Protein AF-A0A818HGU2-F1 (afdb_monomer_lite)

Sequence (338 aa):
MSSPFEYSHIVLRRAHWMLPRTFAGGLLPARYLLTRLTYAMYPPFPGAPHSKRFLYFHRRFSRLLKFINDKISADIIAINGPDLYDDKIFLPNNSFLNAENIYVIPEDFIRLKQQGRIIGKLDSIDEIIDSTTIRLKSGEHLQADMIICATGFINRFPFFSDTDAKIMGLPTMQTSTQSNIETDLYLYRRVIPVGVPNVAFVGYVSCATHWMVSEVASHWVSEYFLGRLKLPASETEMYKEIDETCTFIHKTFNRTGCYLFYYWLSPIEIYLNDMGLRLERTHNWISEYFGIYLPERLKGLHEERRVKAAGIKYHHWYFSFQHTFLVVLFLVLVILLL

pLDDT: mean 89.72, std 9.33, range [38.34, 98.19]

Secondary structure (DSSP, 8-state):
-PPS-S-EEEEESS--EEE-SEETTTTEEGGGGSBHHHHTTSPPPTT-TTHHHHHHHHHHTHHHHHHHHHHHHHHHHHHH-HHHHTTSSS--SS-GGG-S-EEEPPTTHHHHHHTTSEEEEES-EEEE-SSSEEEETTS-EEE-S------------TTS-HHHHHHTTPPPHHHHHHSSSPPP--EETTTEESS-TT-------EETTHHHHHHHHHHHHHHHHTT-S---SSHHHHHHHHHHHHHHHHHHHS--TTEEETTTHHHHHHHHHHTT--S--SSBHHHHHHSB--GGGGTTHHHHHHHHHTT-------B-HHHHHHHHHHHHHHHHH-

Structure (mmCIF, N/CA/C/O backbone):
data_AF-A0A818HGU2-F1
#
_entry.id   AF-A0A818HGU2-F1
#
loop_
_atom_site.group_PDB
_atom_site.id
_atom_site.type_symbol
_atom_site.label_atom_id
_atom_site.label_alt_id
_atom_site.label_comp_id
_atom_site.label_asym_id
_atom_site.label_entity_id
_atom_site.label_seq_id
_atom_site.pdbx_PDB_ins_code
_atom_site.Cartn_x
_atom_site.Cartn_y
_atom_site.Cartn_z
_atom_site.occupancy
_atom_site.B_iso_or_equiv
_atom_site.auth_seq_id
_atom_site.auth_comp_id
_atom_site.auth_asym_id
_atom_site.auth_atom_id
_atom_site.pdbx_PDB_model_num
ATOM 1 N N . MET A 1 1 ? -40.275 11.911 22.943 1.00 41.06 1 MET A N 1
ATOM 2 C CA . MET A 1 1 ? -39.346 10.764 22.946 1.00 41.06 1 MET A CA 1
ATOM 3 C C . MET A 1 1 ? -37.957 11.320 22.711 1.00 41.06 1 MET A C 1
ATOM 5 O O . MET A 1 1 ? -37.684 11.794 21.619 1.00 41.06 1 MET A O 1
ATOM 9 N N . SER A 1 2 ? -37.151 11.403 23.765 1.00 38.34 2 SER A N 1
ATOM 10 C CA . SER A 1 2 ? -35.731 11.757 23.685 1.00 38.34 2 SER A CA 1
ATOM 11 C C . SER A 1 2 ? -35.015 10.719 22.824 1.00 38.34 2 SER A C 1
ATOM 13 O O . SER A 1 2 ? -35.191 9.526 23.065 1.00 38.34 2 SER A O 1
ATOM 15 N N . SER A 1 3 ? -34.273 11.164 21.809 1.00 43.81 3 SER A N 1
ATOM 16 C CA . SER A 1 3 ? -33.498 10.288 20.922 1.00 43.81 3 SER A CA 1
ATOM 17 C C . SER A 1 3 ? -32.594 9.379 21.760 1.00 43.81 3 SER A C 1
ATOM 19 O O . SER A 1 3 ? -31.746 9.910 22.482 1.00 43.81 3 SER A O 1
ATOM 21 N N . PRO A 1 4 ? -32.756 8.048 21.724 1.00 53.44 4 PRO A N 1
ATOM 22 C CA . PRO A 1 4 ? -31.869 7.170 22.460 1.00 53.44 4 PRO A CA 1
ATOM 23 C C . PRO A 1 4 ? -30.532 7.120 21.701 1.00 53.44 4 PRO A C 1
ATOM 25 O O . PRO A 1 4 ? -30.501 6.914 20.493 1.00 53.44 4 PRO A O 1
ATOM 28 N N . PHE A 1 5 ? -29.443 7.387 22.426 1.00 56.38 5 PHE A N 1
ATOM 29 C CA . PHE A 1 5 ? -28.031 7.337 22.009 1.00 56.38 5 PHE A CA 1
ATOM 30 C C . PHE A 1 5 ? -27.519 8.493 21.121 1.00 56.38 5 PHE A C 1
ATOM 32 O O . PHE A 1 5 ? -27.465 8.426 19.897 1.00 56.38 5 PHE A O 1
ATOM 39 N N . GLU A 1 6 ? -27.011 9.551 21.768 1.00 79.31 6 GLU A N 1
ATOM 40 C CA . GLU A 1 6 ? -26.203 10.610 21.126 1.00 79.31 6 GLU A CA 1
ATOM 41 C C . GLU A 1 6 ? -24.737 10.198 20.857 1.00 79.31 6 GLU A C 1
ATOM 43 O O . GLU A 1 6 ? -23.930 11.019 20.399 1.00 79.31 6 GLU A O 1
ATOM 48 N N . TYR A 1 7 ? -24.383 8.938 21.130 1.00 90.00 7 TYR A N 1
ATOM 49 C CA . TYR A 1 7 ? -23.018 8.425 21.076 1.00 90.00 7 TYR A CA 1
ATOM 50 C C . TYR A 1 7 ? -22.919 7.065 20.377 1.00 90.00 7 TYR A C 1
ATOM 52 O O . TYR A 1 7 ? -23.897 6.339 20.219 1.00 90.00 7 TYR A O 1
ATOM 60 N N . SER A 1 8 ? -21.711 6.710 19.952 1.00 94.56 8 SER A N 1
ATOM 61 C CA . SER A 1 8 ? -21.396 5.430 19.322 1.00 94.56 8 SER A CA 1
ATOM 62 C C . SER A 1 8 ? -20.155 4.814 19.952 1.00 94.56 8 SER A C 1
ATOM 64 O O . SER A 1 8 ? -19.154 5.496 20.189 1.00 94.56 8 SER A O 1
ATOM 66 N N . HIS A 1 9 ? -20.204 3.505 20.185 1.00 95.88 9 HIS A N 1
ATOM 67 C CA . HIS A 1 9 ? -19.029 2.738 20.574 1.00 95.88 9 HIS A CA 1
ATOM 68 C C . HIS A 1 9 ? -18.239 2.309 19.335 1.00 95.88 9 HIS A C 1
ATOM 70 O O . HIS A 1 9 ? -18.801 1.746 18.398 1.00 95.88 9 HIS A O 1
ATOM 76 N N . ILE A 1 10 ? -16.926 2.532 19.345 1.00 96.12 10 ILE A N 1
ATOM 77 C CA . ILE A 1 10 ? -16.007 1.947 18.364 1.00 96.12 10 ILE A CA 1
ATOM 78 C C . ILE A 1 10 ? -15.230 0.850 19.075 1.00 96.12 10 ILE A C 1
ATOM 80 O O . ILE A 1 10 ? -14.369 1.141 19.901 1.00 96.12 10 ILE A O 1
ATOM 84 N N . VAL A 1 11 ? -15.531 -0.406 18.750 1.00 96.94 11 VAL A N 1
ATOM 85 C CA . VAL A 1 11 ? -14.830 -1.574 19.296 1.00 96.94 11 VAL A CA 1
ATOM 86 C C . VAL A 1 11 ? -13.718 -1.982 18.333 1.00 96.94 11 VAL A C 1
ATOM 88 O O . VAL A 1 11 ? -13.975 -2.292 17.169 1.00 96.94 11 VAL A O 1
ATOM 91 N N . LEU A 1 12 ? -12.472 -1.976 18.804 1.00 94.88 12 LEU A N 1
ATOM 92 C CA . LEU A 1 12 ? -11.292 -2.318 18.018 1.00 94.88 12 LEU A CA 1
ATOM 93 C C . LEU A 1 12 ? -10.393 -3.299 18.764 1.00 94.88 12 LEU A C 1
ATOM 95 O O . LEU A 1 12 ? -10.073 -3.116 19.928 1.00 94.88 12 LEU A O 1
ATOM 99 N N . ARG A 1 13 ? -9.892 -4.305 18.046 1.00 92.75 13 ARG A N 1
ATOM 100 C CA . ARG A 1 13 ? -8.947 -5.294 18.596 1.00 92.75 13 ARG A CA 1
ATOM 101 C C . ARG A 1 13 ? -7.543 -4.741 18.810 1.00 92.75 13 ARG A C 1
ATOM 103 O O . ARG A 1 13 ? -6.766 -5.284 19.586 1.00 92.75 13 ARG A O 1
ATOM 110 N N . ARG A 1 14 ? -7.195 -3.720 18.033 1.00 90.50 14 ARG A N 1
ATOM 111 C CA . ARG A 1 14 ? -5.879 -3.086 17.991 1.00 90.50 14 ARG A CA 1
ATOM 112 C C . ARG A 1 14 ? -6.034 -1.664 17.486 1.00 90.50 14 ARG A C 1
ATOM 114 O O . ARG A 1 14 ? -6.825 -1.420 16.574 1.00 90.50 14 ARG A O 1
ATOM 121 N N . ALA A 1 15 ? -5.264 -0.754 18.062 1.00 92.00 15 ALA A N 1
ATOM 122 C CA . ALA A 1 15 ? -5.153 0.600 17.555 1.00 92.00 15 ALA A CA 1
ATOM 123 C C . ALA A 1 15 ? -4.355 0.614 16.246 1.00 92.00 15 ALA A C 1
ATOM 125 O O . ALA A 1 15 ? -3.390 -0.132 16.068 1.00 92.00 15 ALA A O 1
ATOM 126 N N . HIS A 1 16 ? -4.766 1.479 15.328 1.00 90.50 16 HIS A N 1
ATOM 127 C CA . HIS A 1 16 ? -4.090 1.712 14.059 1.00 90.50 16 HIS A CA 1
ATOM 128 C C . HIS A 1 16 ? -3.641 3.167 13.981 1.00 90.50 16 HIS A C 1
ATOM 130 O O . HIS A 1 16 ? -4.207 4.033 14.646 1.00 90.50 16 HIS A O 1
ATOM 136 N N . TRP A 1 17 ? -2.633 3.440 13.156 1.00 91.25 17 TRP A N 1
ATOM 137 C CA . TRP A 1 17 ? -2.149 4.801 12.972 1.00 91.25 17 TRP A CA 1
ATOM 138 C C . TRP A 1 17 ? -3.230 5.658 12.299 1.00 91.25 17 TRP A C 1
ATOM 140 O O . TRP A 1 17 ? -3.674 5.366 11.188 1.00 91.25 17 TRP A O 1
ATOM 150 N N . MET A 1 18 ? -3.652 6.725 12.976 1.00 92.06 18 MET A N 1
ATOM 151 C CA . MET A 1 18 ? -4.573 7.726 12.436 1.00 92.06 18 MET A CA 1
ATOM 152 C C . MET A 1 18 ? -3.764 8.934 11.977 1.00 92.06 18 MET A C 1
ATOM 154 O O . MET A 1 18 ? -3.297 9.732 12.787 1.00 92.06 18 MET A O 1
ATOM 158 N N . LEU A 1 19 ? -3.545 9.037 10.671 1.00 91.12 19 LEU A N 1
ATOM 159 C CA . LEU A 1 19 ? -2.716 10.070 10.077 1.00 91.12 19 LEU A CA 1
ATOM 160 C C . LEU A 1 19 ? -3.465 11.417 10.073 1.00 91.12 19 LEU A C 1
ATOM 162 O O . LEU A 1 19 ? -4.540 11.503 9.471 1.00 91.12 19 LEU A O 1
ATOM 166 N N . PRO A 1 20 ? -2.920 12.478 10.687 1.00 92.56 20 PRO A N 1
ATOM 167 C CA . PRO A 1 20 ? -3.460 13.825 10.545 1.00 92.56 20 PRO A CA 1
ATOM 168 C C . PRO A 1 20 ? -3.408 14.313 9.091 1.00 92.56 20 PRO A C 1
ATOM 170 O O . PRO A 1 20 ? -2.656 13.812 8.254 1.00 92.56 20 PRO A O 1
ATOM 173 N N . ARG A 1 21 ? -4.199 15.343 8.771 1.00 90.94 21 ARG A N 1
ATOM 174 C CA . ARG A 1 21 ? -4.186 15.977 7.436 1.00 90.94 21 ARG A CA 1
ATOM 175 C C . ARG A 1 21 ? -2.921 16.791 7.170 1.00 90.94 21 ARG A C 1
ATOM 177 O O . ARG A 1 21 ? -2.651 17.142 6.019 1.00 90.94 21 ARG A O 1
ATOM 184 N N . THR A 1 22 ? -2.144 17.061 8.210 1.00 92.38 22 THR A N 1
ATOM 185 C CA . THR A 1 22 ? -0.861 17.756 8.172 1.00 92.38 22 THR A CA 1
ATOM 186 C C . THR A 1 22 ? 0.181 16.999 8.996 1.00 92.38 22 THR A C 1
ATOM 188 O O . THR A 1 22 ? -0.168 16.184 9.837 1.00 92.38 22 THR A O 1
ATOM 191 N N . PHE A 1 23 ? 1.462 17.244 8.745 1.00 90.50 23 PHE A N 1
ATOM 192 C CA . PHE A 1 23 ? 2.603 16.726 9.504 1.00 90.50 23 PHE A CA 1
ATOM 193 C C . PHE A 1 23 ? 3.693 17.808 9.592 1.00 90.50 23 PHE A C 1
ATOM 195 O O . PHE A 1 23 ? 3.512 18.919 9.086 1.00 90.50 23 PHE A O 1
ATOM 202 N N . ALA A 1 24 ? 4.819 17.493 10.228 1.00 90.00 24 ALA A N 1
ATOM 203 C CA . ALA A 1 24 ? 5.915 18.409 10.531 1.00 90.00 24 ALA A CA 1
ATOM 204 C C . ALA A 1 24 ? 5.429 19.624 11.339 1.00 90.00 24 ALA A C 1
ATOM 206 O O . ALA A 1 24 ? 5.498 20.765 10.882 1.00 90.00 24 ALA A O 1
ATOM 207 N N . GLY A 1 25 ? 4.871 19.368 12.524 1.00 89.38 25 GLY A N 1
ATOM 208 C CA . GLY A 1 25 ? 4.300 20.388 13.405 1.00 89.38 25 GLY A CA 1
ATOM 209 C C . GLY A 1 25 ? 3.060 21.069 12.823 1.00 89.38 25 GLY A C 1
ATOM 210 O O . GLY A 1 25 ? 2.760 22.204 13.176 1.00 89.38 25 GLY A O 1
ATOM 211 N N . GLY A 1 26 ? 2.373 20.409 11.887 1.00 89.75 26 GLY A N 1
ATOM 212 C CA . GLY A 1 26 ? 1.193 20.937 11.204 1.00 89.75 26 GLY A CA 1
ATOM 213 C C . GLY A 1 26 ? 1.482 21.804 9.972 1.00 89.75 26 GLY A C 1
ATOM 214 O O . GLY A 1 26 ? 0.539 22.286 9.348 1.00 89.75 26 GLY A O 1
ATOM 215 N N . LEU A 1 27 ? 2.751 21.984 9.587 1.00 91.06 27 LEU A N 1
ATOM 216 C CA . LEU A 1 27 ? 3.148 22.870 8.486 1.00 91.06 27 LEU A CA 1
ATOM 217 C C . LEU A 1 27 ? 2.900 22.273 7.097 1.00 91.06 27 LEU A C 1
ATOM 219 O O . LEU A 1 27 ? 2.607 23.003 6.149 1.00 91.06 27 LEU A O 1
ATOM 223 N N . LEU A 1 28 ? 3.058 20.957 6.947 1.00 92.19 28 LEU A N 1
ATOM 224 C CA . LEU A 1 28 ? 3.016 20.297 5.644 1.00 92.19 28 LEU A CA 1
ATOM 225 C C . LEU A 1 28 ? 1.747 19.461 5.489 1.00 92.19 28 LEU A C 1
ATOM 227 O O . LEU A 1 28 ? 1.484 18.603 6.324 1.00 92.19 28 LEU A O 1
ATOM 231 N N . PRO A 1 29 ? 0.979 19.618 4.399 1.00 91.88 29 PRO A N 1
ATOM 232 C CA . PRO A 1 29 ? -0.138 18.728 4.096 1.00 91.88 29 PRO A CA 1
ATOM 233 C C . PRO A 1 29 ? 0.303 17.266 3.925 1.00 91.88 29 PRO A C 1
ATOM 235 O O . PRO A 1 29 ? 1.283 16.991 3.233 1.00 91.88 29 PRO A O 1
ATOM 238 N N . ALA A 1 30 ? -0.478 16.310 4.435 1.00 88.38 30 ALA A N 1
ATOM 239 C CA . ALA A 1 30 ? -0.180 14.872 4.395 1.00 88.38 30 ALA A CA 1
ATOM 240 C C . ALA A 1 30 ? 0.072 14.313 2.981 1.00 88.38 30 ALA A C 1
ATOM 242 O O . ALA A 1 30 ? 0.793 13.331 2.823 1.00 88.38 30 ALA A O 1
ATOM 243 N N . ARG A 1 31 ? -0.432 14.967 1.923 1.00 88.25 31 ARG A N 1
ATOM 244 C CA . ARG A 1 31 ? -0.131 14.608 0.522 1.00 88.25 31 ARG A CA 1
ATOM 245 C C . ARG A 1 31 ? 1.363 14.653 0.167 1.00 88.25 31 ARG A C 1
ATOM 247 O O . ARG A 1 31 ? 1.762 13.997 -0.787 1.00 88.25 31 ARG A O 1
ATOM 254 N N . TYR A 1 32 ? 2.202 15.372 0.919 1.00 89.50 32 TYR A N 1
ATOM 255 C CA . TYR A 1 32 ? 3.663 15.335 0.735 1.00 89.50 32 TYR A CA 1
ATOM 256 C C . TYR A 1 32 ? 4.301 14.007 1.177 1.00 89.50 32 TYR A C 1
ATOM 258 O O . TYR A 1 32 ? 5.469 13.765 0.884 1.00 89.50 32 TYR A O 1
ATOM 266 N N . LEU A 1 33 ? 3.537 13.105 1.802 1.00 86.94 33 LEU A N 1
ATOM 267 C CA . LEU A 1 33 ? 3.950 11.715 1.998 1.00 86.94 33 LEU A CA 1
ATOM 268 C C . LEU A 1 33 ? 3.879 10.892 0.698 1.00 86.94 33 LEU A C 1
ATOM 270 O O . LEU A 1 33 ? 4.456 9.809 0.618 1.00 86.94 33 LEU A O 1
ATOM 274 N N . LEU A 1 34 ? 3.221 11.409 -0.346 1.00 90.12 34 LEU A N 1
ATOM 275 C CA . LEU A 1 34 ? 3.183 10.823 -1.689 1.00 90.12 34 LEU A CA 1
ATOM 276 C C . LEU A 1 34 ? 4.316 11.380 -2.560 1.00 90.12 34 LEU A C 1
ATOM 278 O O . LEU A 1 34 ? 4.092 11.886 -3.657 1.00 90.12 34 LEU A O 1
ATOM 282 N N . THR A 1 35 ? 5.548 11.323 -2.058 1.00 93.12 35 THR A N 1
ATOM 283 C CA . THR A 1 35 ? 6.759 11.716 -2.795 1.00 93.12 35 THR A CA 1
ATOM 284 C C . THR A 1 35 ? 7.691 10.516 -2.938 1.00 93.12 35 THR A C 1
ATOM 286 O O . THR A 1 35 ? 7.668 9.593 -2.116 1.00 93.12 35 THR A O 1
ATOM 289 N N . ARG A 1 36 ? 8.549 10.516 -3.967 1.00 92.69 36 ARG A N 1
ATOM 290 C CA . ARG A 1 36 ? 9.548 9.447 -4.137 1.00 92.69 36 ARG A CA 1
ATOM 291 C C . ARG A 1 36 ? 10.583 9.465 -2.997 1.00 92.69 36 ARG A C 1
ATOM 293 O O . ARG A 1 36 ? 11.096 8.410 -2.641 1.00 92.69 36 ARG A O 1
ATOM 300 N N . LEU A 1 37 ? 10.826 10.616 -2.356 1.00 90.62 37 LEU A N 1
ATOM 301 C CA . LEU A 1 37 ? 11.625 10.711 -1.127 1.00 90.62 37 LEU A CA 1
ATOM 302 C C . LEU A 1 37 ? 10.978 9.973 0.053 1.00 90.62 37 LEU A C 1
ATOM 304 O O . LEU A 1 37 ? 11.664 9.226 0.744 1.00 90.62 37 LEU A O 1
ATOM 308 N N . THR A 1 38 ? 9.681 10.166 0.301 1.00 87.81 38 THR A N 1
ATOM 309 C CA . THR A 1 38 ? 8.997 9.454 1.392 1.00 87.81 38 THR A CA 1
ATOM 310 C C . THR A 1 38 ? 8.951 7.955 1.117 1.00 87.81 38 THR A C 1
ATOM 312 O O . THR A 1 38 ? 9.231 7.166 2.014 1.00 87.81 38 THR A O 1
ATOM 315 N N . TYR A 1 39 ? 8.689 7.552 -0.129 1.00 88.00 39 TYR A N 1
ATOM 316 C CA . TYR A 1 39 ? 8.808 6.153 -0.552 1.00 88.00 39 TYR A CA 1
ATOM 317 C C . TYR A 1 39 ? 10.212 5.587 -0.274 1.00 88.00 39 TYR A C 1
ATOM 319 O O . TYR A 1 39 ? 10.356 4.481 0.244 1.00 88.00 39 TYR A O 1
ATOM 327 N N . ALA A 1 40 ? 11.255 6.383 -0.517 1.00 88.06 40 ALA A N 1
ATOM 328 C CA . ALA A 1 40 ? 12.635 6.014 -0.239 1.00 88.06 40 ALA A CA 1
ATOM 329 C C . ALA A 1 40 ? 12.945 5.792 1.269 1.00 88.06 40 ALA A C 1
ATOM 331 O O . ALA A 1 40 ? 13.968 5.207 1.637 1.00 88.06 40 ALA A O 1
ATOM 332 N N . MET A 1 41 ? 12.060 6.186 2.183 1.00 86.19 41 MET A N 1
ATOM 333 C CA . MET A 1 41 ? 12.242 5.896 3.609 1.00 86.19 41 MET A CA 1
ATOM 334 C C . MET A 1 41 ? 11.959 4.432 3.974 1.00 86.19 41 MET A C 1
ATOM 336 O O . MET A 1 41 ? 12.308 4.024 5.081 1.00 86.19 41 MET A O 1
ATOM 340 N N . TYR A 1 42 ? 11.396 3.634 3.059 1.00 86.38 42 TYR A N 1
ATOM 341 C CA . TYR A 1 42 ? 11.042 2.229 3.286 1.00 86.38 42 TYR A CA 1
ATOM 342 C C . TYR A 1 42 ? 11.976 1.272 2.531 1.00 86.38 42 TYR A C 1
ATOM 344 O O . TYR A 1 42 ? 12.391 1.591 1.417 1.00 86.38 42 TYR A O 1
ATOM 352 N N . PRO A 1 43 ? 12.335 0.101 3.097 1.00 87.06 43 PRO A N 1
ATOM 353 C CA . PRO A 1 43 ? 13.167 -0.884 2.403 1.00 87.06 43 PRO A CA 1
ATOM 354 C C . PRO A 1 43 ? 12.549 -1.263 1.057 1.00 87.06 43 PRO A C 1
ATOM 356 O O . PRO A 1 43 ? 11.330 -1.358 0.995 1.00 87.06 43 PRO A O 1
ATOM 359 N N . PRO A 1 44 ? 13.337 -1.505 -0.003 1.00 87.88 44 PRO A N 1
ATOM 360 C CA . PRO A 1 44 ? 12.787 -1.703 -1.340 1.00 87.88 44 PRO A CA 1
ATOM 361 C C . PRO A 1 44 ? 11.860 -2.917 -1.400 1.00 87.88 44 PRO A C 1
ATOM 363 O O . PRO A 1 44 ? 12.178 -3.974 -0.851 1.00 87.88 44 PRO A O 1
ATOM 366 N N . PHE A 1 45 ? 10.761 -2.769 -2.134 1.00 90.56 45 PHE A N 1
ATOM 367 C CA . PHE A 1 45 ? 9.867 -3.872 -2.459 1.00 90.56 45 PHE A CA 1
ATOM 368 C C . PHE A 1 45 ? 10.596 -4.942 -3.304 1.00 90.56 45 PHE A C 1
ATOM 370 O O . PHE A 1 45 ? 11.437 -4.578 -4.141 1.00 90.56 45 PHE A O 1
ATOM 377 N N . PRO A 1 46 ? 10.317 -6.248 -3.114 1.00 90.06 46 PRO A N 1
ATOM 378 C CA . PRO A 1 46 ? 10.901 -7.311 -3.931 1.00 90.06 46 PRO A CA 1
ATOM 379 C C . PRO A 1 46 ? 10.706 -7.062 -5.430 1.00 90.06 46 PRO A C 1
ATOM 381 O O . PRO A 1 46 ? 9.671 -6.571 -5.867 1.00 90.06 46 PRO A O 1
ATOM 384 N N . GLY A 1 47 ? 11.735 -7.337 -6.232 1.00 87.56 47 GLY A N 1
ATOM 385 C CA . GLY A 1 47 ? 11.676 -7.135 -7.683 1.00 87.56 47 GLY A CA 1
ATOM 386 C C . GLY A 1 47 ? 11.628 -5.674 -8.161 1.00 87.56 47 GLY A C 1
ATOM 387 O O . GLY A 1 47 ? 11.715 -5.451 -9.368 1.00 87.56 47 GLY A O 1
ATOM 388 N N . ALA A 1 48 ? 11.554 -4.678 -7.267 1.00 91.19 48 ALA A N 1
ATOM 389 C CA . ALA A 1 48 ? 11.559 -3.272 -7.663 1.00 91.19 48 ALA A CA 1
ATOM 390 C C . ALA A 1 48 ? 12.895 -2.863 -8.321 1.00 91.19 48 ALA A C 1
ATOM 392 O O . ALA A 1 48 ? 13.969 -3.358 -7.928 1.00 91.19 48 ALA A O 1
ATOM 393 N N . PRO A 1 49 ? 12.872 -1.934 -9.297 1.00 89.69 49 PRO A N 1
ATOM 394 C CA . PRO A 1 49 ? 14.087 -1.416 -9.909 1.00 89.69 49 PRO A CA 1
ATOM 395 C C . PRO A 1 49 ? 15.060 -0.847 -8.872 1.00 89.69 49 PRO A C 1
ATOM 397 O O . PRO A 1 49 ? 14.672 -0.291 -7.849 1.00 89.69 49 PRO A O 1
ATOM 400 N N . HIS A 1 50 ? 16.361 -1.011 -9.119 1.00 84.38 50 HIS A N 1
ATOM 401 C CA . HIS A 1 50 ? 17.438 -0.555 -8.225 1.00 84.38 50 HIS A CA 1
ATOM 402 C C . HIS A 1 50 ? 17.406 -1.112 -6.783 1.00 84.38 50 HIS A C 1
ATOM 404 O O . HIS A 1 50 ? 18.206 -0.671 -5.949 1.00 84.38 50 HIS A O 1
ATOM 410 N N . SER A 1 51 ? 16.583 -2.129 -6.503 1.00 83.88 51 SER A N 1
ATOM 411 C CA . SER A 1 51 ? 16.406 -2.744 -5.177 1.00 83.88 51 SER A CA 1
ATOM 412 C C . SER A 1 51 ? 17.719 -3.072 -4.463 1.00 83.88 51 SER A C 1
ATOM 414 O O . SER A 1 51 ? 17.866 -2.744 -3.293 1.00 83.88 51 SER A O 1
ATOM 416 N N . LYS A 1 52 ? 18.735 -3.623 -5.144 1.00 85.50 52 LYS A N 1
ATOM 417 C CA . LYS A 1 52 ? 20.038 -3.938 -4.514 1.00 85.50 52 LYS A CA 1
ATOM 418 C C . LYS A 1 52 ? 20.755 -2.706 -3.945 1.00 85.50 52 LYS A C 1
ATOM 420 O O . LYS A 1 52 ? 21.267 -2.754 -2.827 1.00 85.50 52 LYS A O 1
ATOM 425 N N . ARG A 1 53 ? 20.790 -1.598 -4.697 1.00 86.00 53 ARG A N 1
ATOM 426 C CA . ARG A 1 53 ? 21.415 -0.336 -4.248 1.00 86.00 53 ARG A CA 1
ATOM 427 C C . ARG A 1 53 ? 20.622 0.271 -3.101 1.00 86.00 53 ARG A C 1
ATOM 429 O O . ARG A 1 53 ? 21.201 0.742 -2.126 1.00 86.00 53 ARG A O 1
ATOM 436 N N . PHE A 1 54 ? 19.301 0.211 -3.212 1.00 87.50 54 PHE A N 1
ATOM 437 C CA . PHE A 1 54 ? 18.404 0.736 -2.201 1.00 87.50 54 PHE A CA 1
ATOM 438 C C . PHE A 1 54 ? 18.487 -0.044 -0.889 1.00 87.50 54 PHE A C 1
ATOM 440 O O . PHE A 1 54 ? 18.608 0.537 0.185 1.00 87.50 54 PHE A O 1
ATOM 447 N N . LEU A 1 55 ? 18.559 -1.370 -0.980 1.00 89.00 55 LEU A N 1
ATOM 448 C CA . LEU A 1 55 ? 18.757 -2.254 0.159 1.00 89.00 55 LEU A CA 1
ATOM 449 C C . LEU A 1 55 ? 20.113 -2.012 0.830 1.00 89.00 55 LEU A C 1
ATOM 451 O O . LEU A 1 55 ? 20.195 -2.000 2.056 1.00 89.00 55 LEU A O 1
ATOM 455 N N . TYR A 1 56 ? 21.174 -1.786 0.049 1.00 89.50 56 TYR A N 1
ATOM 456 C CA . TYR A 1 56 ? 22.476 -1.397 0.591 1.00 89.50 56 TYR A CA 1
ATOM 457 C C . TYR A 1 56 ? 22.394 -0.077 1.372 1.00 89.50 56 TYR A C 1
ATOM 459 O O . TYR A 1 56 ? 22.867 -0.014 2.507 1.00 89.50 56 TYR A O 1
ATOM 467 N N . PHE A 1 57 ? 21.744 0.948 0.808 1.00 89.62 57 PHE A N 1
ATOM 468 C CA . PHE A 1 57 ? 21.512 2.225 1.489 1.00 89.62 57 PHE A CA 1
ATOM 469 C C . PHE A 1 57 ? 20.747 2.027 2.805 1.00 89.62 57 PHE A C 1
ATOM 471 O O . PHE A 1 57 ? 21.206 2.461 3.861 1.00 89.62 57 PHE A O 1
ATOM 478 N N . HIS A 1 58 ? 19.643 1.282 2.770 1.00 90.69 58 HIS A N 1
ATOM 479 C CA . HIS A 1 58 ? 18.833 0.964 3.948 1.00 90.69 58 HIS A CA 1
ATOM 480 C C . HIS A 1 58 ? 19.618 0.232 5.035 1.00 90.69 58 HIS A C 1
ATOM 482 O O . HIS A 1 58 ? 19.505 0.563 6.212 1.00 90.69 58 HIS A O 1
ATOM 488 N N . ARG A 1 59 ? 20.482 -0.716 4.659 1.00 91.94 59 ARG A N 1
ATOM 489 C CA . ARG A 1 59 ? 21.373 -1.400 5.609 1.00 91.94 59 ARG A CA 1
ATOM 490 C C . ARG A 1 59 ? 22.397 -0.436 6.213 1.00 91.94 59 ARG A C 1
ATOM 492 O O . ARG A 1 59 ? 22.575 -0.418 7.430 1.00 91.94 59 ARG A O 1
ATOM 499 N N . ARG A 1 60 ? 23.037 0.392 5.380 1.00 94.25 60 ARG A N 1
ATOM 500 C CA . ARG A 1 60 ? 24.111 1.318 5.778 1.00 94.25 60 ARG A CA 1
ATOM 501 C C . ARG A 1 60 ? 23.631 2.493 6.634 1.00 94.25 60 ARG A C 1
ATOM 503 O O . ARG A 1 60 ? 24.398 2.968 7.476 1.00 94.25 60 ARG A O 1
ATOM 510 N N . PHE A 1 61 ? 22.401 2.954 6.416 1.00 92.81 61 PHE A N 1
ATOM 511 C CA . PHE A 1 61 ? 21.801 4.125 7.068 1.00 92.81 61 PHE A CA 1
ATOM 512 C C . PHE A 1 61 ? 20.559 3.782 7.906 1.00 92.81 61 PHE A C 1
ATOM 514 O O . PHE A 1 61 ? 19.786 4.668 8.262 1.00 92.81 61 PHE A O 1
ATOM 521 N N . SER A 1 62 ? 20.393 2.512 8.283 1.00 90.12 62 SER A N 1
ATOM 522 C CA . SER A 1 62 ? 19.257 2.007 9.072 1.00 90.12 62 SER A CA 1
ATOM 523 C C . SER A 1 62 ? 18.956 2.835 10.326 1.00 90.12 62 SER A C 1
ATOM 525 O O . SER A 1 62 ? 17.801 3.154 10.590 1.00 90.12 62 SER A O 1
ATOM 527 N N . ARG A 1 63 ? 19.987 3.250 11.076 1.00 92.12 63 ARG A N 1
ATOM 528 C CA . ARG A 1 63 ? 19.828 4.089 12.281 1.00 92.12 63 ARG A CA 1
ATOM 529 C C . ARG A 1 63 ? 19.236 5.465 11.974 1.00 92.12 63 ARG A C 1
ATOM 531 O O . ARG A 1 63 ? 18.383 5.933 12.719 1.00 92.12 63 ARG A O 1
ATOM 538 N N . LEU A 1 64 ? 19.675 6.096 10.884 1.00 91.75 64 LEU A N 1
ATOM 539 C CA . LEU A 1 64 ? 19.170 7.400 10.452 1.00 91.75 64 LEU A CA 1
ATOM 540 C C . LEU A 1 64 ? 17.711 7.291 9.997 1.00 91.75 64 LEU A C 1
ATOM 542 O O . LEU A 1 64 ? 16.882 8.097 10.401 1.00 91.75 64 LEU A O 1
ATOM 546 N N . LEU A 1 65 ? 17.389 6.270 9.202 1.00 89.88 65 LEU A N 1
ATOM 547 C CA . LEU A 1 65 ? 16.026 6.023 8.728 1.00 89.88 65 LEU A CA 1
ATOM 548 C C . LEU A 1 65 ? 15.070 5.720 9.885 1.00 89.88 65 LEU A C 1
ATOM 550 O O . LEU A 1 65 ? 13.977 6.280 9.938 1.00 89.88 65 LEU A O 1
ATOM 554 N N . LYS A 1 66 ? 15.515 4.915 10.859 1.00 89.12 66 LYS A N 1
ATOM 555 C CA . LYS A 1 66 ? 14.770 4.683 12.100 1.00 89.12 66 LYS A CA 1
ATOM 556 C C . LYS A 1 66 ? 14.543 5.988 12.861 1.00 89.12 66 LYS A C 1
ATOM 558 O O . LYS A 1 66 ? 13.417 6.262 13.246 1.00 89.12 66 LYS A O 1
ATOM 563 N N . PHE A 1 67 ? 15.578 6.813 13.033 1.00 91.31 67 PHE A N 1
ATOM 564 C CA . PHE A 1 67 ? 15.446 8.109 13.703 1.00 91.31 67 PHE A CA 1
ATOM 565 C C . PHE A 1 67 ? 14.423 9.022 13.011 1.00 91.31 67 PHE A C 1
ATOM 567 O O . PHE A 1 67 ? 13.573 9.604 13.681 1.00 91.31 67 PHE A O 1
ATOM 574 N N . ILE A 1 68 ? 14.466 9.122 11.678 1.00 89.38 68 ILE A N 1
ATOM 575 C CA . ILE A 1 68 ? 13.491 9.902 10.900 1.00 89.38 68 ILE A CA 1
ATOM 576 C C . ILE A 1 68 ? 12.076 9.362 11.127 1.00 89.38 68 ILE A C 1
ATOM 578 O O . ILE A 1 68 ? 11.156 10.137 11.380 1.00 89.38 68 ILE A O 1
ATOM 582 N N . ASN A 1 69 ? 11.892 8.042 11.087 1.00 87.75 69 ASN A N 1
ATOM 583 C CA . ASN A 1 69 ? 10.584 7.446 11.322 1.00 87.75 69 ASN A CA 1
ATOM 584 C C . ASN A 1 69 ? 10.072 7.645 12.755 1.00 87.75 69 ASN A C 1
ATOM 586 O O . ASN A 1 69 ? 8.891 7.937 12.937 1.00 87.75 69 ASN A O 1
ATOM 590 N N . ASP A 1 70 ? 10.941 7.534 13.759 1.00 90.44 70 ASP A N 1
ATOM 591 C CA . ASP A 1 70 ? 10.591 7.803 15.154 1.00 90.44 70 ASP A CA 1
ATOM 592 C C . ASP A 1 70 ? 10.133 9.268 15.310 1.00 90.44 70 ASP A C 1
ATOM 594 O O . ASP A 1 70 ? 9.177 9.548 16.032 1.00 90.44 70 ASP A O 1
ATOM 598 N N . LYS A 1 71 ? 10.747 10.208 14.572 1.00 91.31 71 LYS A N 1
ATOM 599 C CA . LYS A 1 71 ? 10.304 11.610 14.524 1.00 91.31 71 LYS A CA 1
ATOM 600 C C . LYS A 1 71 ? 8.958 11.795 13.832 1.00 91.31 71 LYS A C 1
ATOM 602 O O . LYS A 1 71 ? 8.135 12.528 14.365 1.00 91.31 71 LYS A O 1
ATOM 607 N N . ILE A 1 72 ? 8.707 11.116 12.712 1.00 88.75 72 ILE A N 1
ATOM 608 C CA . ILE A 1 72 ? 7.388 11.127 12.051 1.00 88.75 72 ILE A CA 1
ATOM 609 C C . ILE A 1 72 ? 6.315 10.565 12.995 1.00 88.75 72 ILE A C 1
ATOM 611 O O . ILE A 1 72 ? 5.250 11.152 13.142 1.00 88.75 72 ILE A O 1
ATOM 615 N N . SER A 1 73 ? 6.619 9.463 13.681 1.00 91.00 73 SER A N 1
ATOM 616 C CA . SER A 1 73 ? 5.724 8.828 14.655 1.00 91.00 73 SER A CA 1
ATOM 617 C C . SER A 1 73 ? 5.373 9.787 15.798 1.00 91.00 73 SER A C 1
ATOM 619 O O . SER A 1 73 ? 4.202 9.972 16.119 1.00 91.00 73 SER A O 1
ATOM 621 N N . ALA A 1 74 ? 6.385 10.430 16.390 1.00 92.94 74 ALA A N 1
ATOM 622 C CA . ALA A 1 74 ? 6.201 11.395 17.471 1.00 92.94 74 ALA A CA 1
ATOM 623 C C . ALA A 1 74 ? 5.419 12.637 17.021 1.00 92.94 74 ALA A C 1
ATOM 625 O O . ALA A 1 74 ? 4.580 13.130 17.767 1.00 92.94 74 ALA A O 1
ATOM 626 N N . ASP A 1 75 ? 5.669 13.118 15.804 1.00 93.25 75 ASP A N 1
ATOM 627 C CA . ASP A 1 75 ? 4.962 14.252 15.210 1.00 93.25 75 ASP A CA 1
ATOM 628 C C . ASP A 1 75 ? 3.472 13.950 14.997 1.00 93.25 75 ASP A C 1
ATOM 630 O O . ASP A 1 75 ? 2.622 14.733 15.411 1.00 93.25 75 ASP A O 1
ATOM 634 N N . ILE A 1 76 ? 3.140 12.771 14.458 1.00 92.56 76 ILE A N 1
ATOM 635 C CA . ILE A 1 76 ? 1.749 12.312 14.314 1.00 92.56 76 ILE A CA 1
ATOM 636 C C . ILE A 1 76 ? 1.050 12.242 15.676 1.00 92.56 76 ILE A C 1
ATOM 638 O O . ILE A 1 76 ? -0.097 12.676 15.807 1.00 92.56 76 ILE A O 1
ATOM 642 N N . ILE A 1 77 ? 1.734 11.705 16.692 1.00 93.62 77 ILE A N 1
ATOM 643 C CA . ILE A 1 77 ? 1.182 11.626 18.048 1.00 93.62 77 ILE A CA 1
ATOM 644 C C . ILE A 1 77 ? 0.929 13.032 18.606 1.00 93.62 77 ILE A C 1
ATOM 646 O O . ILE A 1 77 ? -0.154 13.303 19.120 1.00 93.62 77 ILE A O 1
ATOM 650 N N . ALA A 1 78 ? 1.900 13.935 18.462 1.00 94.44 78 ALA A N 1
ATOM 651 C CA . ALA A 1 78 ? 1.813 15.301 18.963 1.00 94.44 78 ALA A CA 1
ATOM 652 C C . ALA A 1 78 ? 0.705 16.120 18.281 1.00 94.44 78 ALA A C 1
ATOM 654 O O . ALA A 1 78 ? 0.005 16.861 18.963 1.00 94.44 78 ALA A O 1
ATOM 655 N N . ILE A 1 79 ? 0.524 15.973 16.963 1.00 94.06 79 ILE A N 1
ATOM 656 C CA . ILE A 1 79 ? -0.485 16.723 16.198 1.00 94.06 79 ILE A CA 1
ATOM 657 C C . ILE A 1 79 ? -1.908 16.299 16.566 1.00 94.06 79 ILE A C 1
ATOM 659 O O . ILE A 1 79 ? -2.766 17.161 16.739 1.00 94.06 79 ILE A O 1
ATOM 663 N N . ASN A 1 80 ? -2.176 14.996 16.684 1.00 93.31 80 ASN A N 1
ATOM 664 C CA . ASN A 1 80 ? -3.505 14.539 17.107 1.00 93.31 80 ASN A CA 1
ATOM 665 C C . ASN A 1 80 ? -3.765 14.847 18.592 1.00 93.31 80 ASN A C 1
ATOM 667 O O . ASN A 1 80 ? -4.914 15.029 18.986 1.00 93.31 80 ASN A O 1
ATOM 671 N N . GLY A 1 81 ? -2.705 14.921 19.401 1.00 93.88 81 GLY A N 1
ATOM 672 C CA . GLY A 1 81 ? -2.768 15.429 20.762 1.00 93.88 81 GLY A CA 1
ATOM 673 C C . GLY A 1 81 ? -3.422 14.487 21.787 1.00 93.88 81 GLY A C 1
ATOM 674 O O . GLY A 1 81 ? -3.827 13.364 21.465 1.00 93.88 81 GLY A O 1
ATOM 675 N N . PRO A 1 82 ? -3.503 14.942 23.050 1.00 93.69 82 PRO A N 1
ATOM 676 C CA . PRO A 1 82 ? -4.044 14.167 24.172 1.00 93.69 82 PRO A CA 1
ATOM 677 C C . PRO A 1 82 ? -5.509 13.763 23.968 1.00 93.69 82 PRO A C 1
ATOM 679 O O . PRO A 1 82 ? -5.915 12.661 24.330 1.00 93.69 82 PRO A O 1
ATOM 682 N N . ASP A 1 83 ? -6.285 14.594 23.274 1.00 92.56 83 ASP A N 1
ATOM 683 C CA . ASP A 1 83 ? -7.707 14.360 23.022 1.00 92.56 83 ASP A CA 1
ATOM 684 C C . ASP A 1 83 ? -7.993 13.023 22.322 1.00 92.56 83 ASP A C 1
ATOM 686 O O . ASP A 1 83 ? -9.017 12.378 22.579 1.00 92.56 83 ASP A O 1
ATOM 690 N N . LEU A 1 84 ? -7.073 12.567 21.464 1.00 94.69 84 LEU A N 1
ATOM 691 C CA . LEU A 1 84 ? -7.159 11.255 20.828 1.00 94.69 84 LEU A CA 1
ATOM 692 C C . LEU A 1 84 ? -6.558 10.129 21.683 1.00 94.69 84 LEU A C 1
ATOM 694 O O . LEU A 1 84 ? -7.071 9.012 21.631 1.00 94.69 84 LEU A O 1
ATOM 698 N N . TYR A 1 85 ? -5.485 10.396 22.433 1.00 94.81 85 TYR A N 1
ATOM 699 C CA . TYR A 1 85 ? -4.606 9.351 22.974 1.00 94.81 85 TYR A CA 1
ATOM 700 C C . TYR A 1 85 ? -4.577 9.199 24.501 1.00 94.81 85 TYR A C 1
ATOM 702 O O . TYR A 1 85 ? -4.007 8.212 24.967 1.00 94.81 85 TYR A O 1
ATOM 710 N N . ASP A 1 86 ? -5.170 10.100 25.287 1.00 92.94 86 ASP A N 1
ATOM 711 C CA . ASP A 1 86 ? -5.106 10.060 26.761 1.00 92.94 86 ASP A CA 1
ATOM 712 C C . ASP A 1 86 ? -5.689 8.771 27.353 1.00 92.94 86 ASP A C 1
ATOM 714 O O . ASP A 1 86 ? -5.152 8.209 28.310 1.00 92.94 86 ASP A O 1
ATOM 718 N N . ASP A 1 87 ? -6.752 8.254 26.736 1.00 93.31 87 ASP A N 1
ATOM 719 C CA . ASP A 1 87 ? -7.376 6.982 27.111 1.00 93.31 87 ASP A CA 1
ATOM 720 C C . ASP A 1 87 ? -6.597 5.746 26.628 1.00 93.31 87 ASP A C 1
ATOM 722 O O . ASP A 1 87 ? -6.936 4.618 26.983 1.00 93.31 87 ASP A O 1
ATOM 726 N N . LYS A 1 88 ? -5.538 5.953 25.833 1.00 94.50 88 LYS A N 1
ATOM 727 C CA . LYS A 1 88 ? -4.677 4.932 25.220 1.00 94.50 88 LYS A CA 1
ATOM 728 C C . LYS A 1 88 ? -5.411 3.943 24.307 1.00 94.50 88 LYS A C 1
ATOM 730 O O . LYS A 1 88 ? -4.792 2.987 23.846 1.00 94.50 88 LYS A O 1
ATOM 735 N N . ILE A 1 89 ? -6.688 4.172 23.989 1.00 95.44 89 ILE A N 1
ATOM 736 C CA . ILE A 1 89 ? -7.500 3.257 23.176 1.00 95.44 89 ILE A CA 1
ATOM 737 C C . ILE A 1 89 ? -7.078 3.318 21.709 1.00 95.44 89 ILE A C 1
ATOM 739 O O . ILE A 1 89 ? -6.967 2.287 21.050 1.00 95.44 89 ILE A O 1
ATOM 743 N N . PHE A 1 90 ? -6.824 4.524 21.198 1.00 94.62 90 PHE A N 1
ATOM 744 C CA . PHE A 1 90 ? -6.426 4.750 19.806 1.00 94.62 90 PHE A CA 1
ATOM 745 C C . PHE A 1 90 ? -4.911 4.870 19.619 1.00 94.62 90 PHE A C 1
ATOM 747 O O . PHE A 1 90 ? -4.456 5.132 18.508 1.00 94.62 90 PHE A O 1
ATOM 754 N N . LEU A 1 91 ? -4.119 4.666 20.677 1.00 93.75 91 LEU A N 1
ATOM 755 C CA . LEU A 1 91 ? -2.664 4.762 20.614 1.00 93.75 91 LEU A CA 1
ATOM 756 C C . LEU A 1 91 ? -2.071 3.484 19.983 1.00 93.75 91 LEU A C 1
ATOM 758 O O . LEU A 1 91 ? -2.170 2.413 20.586 1.00 93.75 91 LEU A O 1
ATOM 762 N N . PRO A 1 92 ? -1.456 3.554 18.787 1.00 91.19 92 PRO A N 1
ATOM 763 C CA . PRO A 1 92 ? -0.864 2.385 18.141 1.00 91.19 92 PRO A CA 1
ATOM 764 C C . PRO A 1 92 ? 0.304 1.818 18.959 1.00 91.19 92 PRO A C 1
ATOM 766 O O . PRO A 1 92 ? 1.091 2.554 19.551 1.00 91.19 92 PRO A O 1
ATOM 769 N N . ASN A 1 93 ? 0.437 0.489 18.966 1.00 87.06 93 ASN A N 1
ATOM 770 C CA . ASN A 1 93 ? 1.467 -0.233 19.725 1.00 87.06 93 ASN A CA 1
ATOM 771 C C . ASN A 1 93 ? 2.702 -0.624 18.887 1.00 87.06 93 ASN A C 1
ATOM 773 O O . ASN A 1 93 ? 3.637 -1.233 19.406 1.00 87.06 93 ASN A O 1
ATOM 777 N N . ASN A 1 94 ? 2.713 -0.285 17.598 1.00 84.62 94 ASN A N 1
ATOM 778 C CA . ASN A 1 94 ? 3.805 -0.533 16.665 1.00 84.62 94 ASN A CA 1
ATOM 779 C C . ASN A 1 94 ? 4.422 0.784 16.174 1.00 84.62 94 ASN A C 1
ATOM 781 O O . ASN A 1 94 ? 3.789 1.835 16.178 1.00 84.62 94 ASN A O 1
ATOM 785 N N . SER A 1 95 ? 5.670 0.722 15.708 1.00 81.81 95 SER A N 1
ATOM 786 C CA . SER A 1 95 ? 6.295 1.843 14.994 1.00 81.81 95 SER A CA 1
ATOM 787 C C . SER A 1 95 ? 5.519 2.158 13.710 1.00 81.81 95 SER A C 1
ATOM 789 O O . SER A 1 95 ? 5.021 1.240 13.056 1.00 81.81 95 SER A O 1
ATOM 791 N N . PHE A 1 96 ? 5.478 3.433 13.309 1.00 83.06 96 PHE A N 1
ATOM 792 C CA . PHE A 1 96 ? 4.860 3.864 12.051 1.00 83.06 96 PHE A CA 1
ATOM 793 C C . PHE A 1 96 ? 5.454 3.148 10.823 1.00 83.06 96 PHE A C 1
ATOM 795 O O . PHE A 1 96 ? 4.737 2.876 9.867 1.00 83.06 96 PHE A O 1
ATOM 802 N N . LEU A 1 97 ? 6.743 2.771 10.855 1.00 78.19 97 LEU A N 1
ATOM 803 C CA . LEU A 1 97 ? 7.371 1.929 9.818 1.00 78.19 97 LEU A CA 1
ATOM 804 C C . LEU A 1 97 ? 6.666 0.576 9.641 1.00 78.19 97 LEU A C 1
ATOM 806 O O . LEU A 1 97 ? 6.558 0.076 8.525 1.00 78.19 97 LEU A O 1
ATOM 810 N N . ASN A 1 98 ? 6.179 -0.001 10.736 1.00 77.25 98 ASN A N 1
ATOM 811 C CA . ASN A 1 98 ? 5.524 -1.308 10.768 1.00 77.25 98 ASN A CA 1
ATOM 812 C C . ASN A 1 98 ? 3.999 -1.166 10.850 1.00 77.25 98 ASN A C 1
ATOM 814 O O . ASN A 1 98 ? 3.316 -2.067 11.342 1.00 77.25 98 ASN A O 1
ATOM 818 N N . ALA A 1 99 ? 3.462 -0.014 10.440 1.00 80.00 99 ALA A N 1
ATOM 819 C CA . ALA A 1 99 ? 2.036 0.232 10.478 1.00 80.00 99 ALA A CA 1
ATOM 820 C C . ALA A 1 99 ? 1.305 -0.742 9.545 1.00 80.00 99 ALA A C 1
ATOM 822 O O . ALA A 1 99 ? 1.400 -0.665 8.321 1.00 80.00 99 ALA A O 1
ATOM 823 N N . GLU A 1 100 ? 0.542 -1.651 10.146 1.00 76.62 100 GLU A N 1
ATOM 824 C CA . GLU A 1 100 ? -0.271 -2.623 9.413 1.00 76.62 100 GLU A CA 1
ATOM 825 C C . GLU A 1 100 ? -1.426 -1.961 8.657 1.00 76.62 100 GLU A C 1
ATOM 827 O O . GLU A 1 100 ? -1.876 -2.497 7.657 1.00 76.62 100 GLU A O 1
ATOM 832 N N . ASN A 1 101 ? -1.921 -0.825 9.159 1.00 77.50 101 ASN A N 1
ATOM 833 C CA . ASN A 1 101 ? -2.979 -0.006 8.577 1.00 77.50 101 ASN A CA 1
ATOM 834 C C . ASN A 1 101 ? -2.776 1.450 8.983 1.00 77.50 101 ASN A C 1
ATOM 836 O O . ASN A 1 101 ? -2.426 1.728 10.136 1.00 77.50 101 ASN A O 1
ATOM 840 N N . ILE A 1 102 ? -3.074 2.362 8.060 1.00 78.25 102 ILE A N 1
ATOM 841 C CA . ILE A 1 102 ? -3.104 3.798 8.325 1.00 78.25 102 ILE A CA 1
ATOM 842 C C . ILE A 1 102 ? -4.309 4.397 7.620 1.00 78.25 102 ILE A C 1
ATOM 844 O O . ILE A 1 102 ? -4.561 4.100 6.452 1.00 78.25 102 ILE A O 1
ATOM 848 N N . TYR A 1 103 ? -5.012 5.281 8.313 1.00 84.44 103 TYR A N 1
ATOM 849 C CA . TYR A 1 103 ? -6.141 6.013 7.752 1.00 84.44 103 TYR A CA 1
ATOM 850 C C . TYR A 1 103 ? -5.980 7.492 8.047 1.00 84.44 103 TYR A C 1
ATOM 852 O O . TYR A 1 103 ? -5.499 7.856 9.118 1.00 84.44 103 TYR A O 1
ATOM 860 N N . VAL A 1 104 ? -6.381 8.347 7.108 1.00 88.94 104 VAL A N 1
ATOM 861 C CA . VAL A 1 104 ? -6.452 9.784 7.377 1.00 88.94 104 VAL A CA 1
ATOM 862 C C . VAL A 1 104 ? -7.602 10.023 8.345 1.00 88.94 104 VAL A C 1
ATOM 864 O O . VAL A 1 104 ? -8.726 9.593 8.085 1.00 88.94 104 VAL A O 1
ATOM 867 N N . ILE A 1 105 ? -7.321 10.692 9.459 1.00 91.25 105 ILE A N 1
ATOM 868 C CA . ILE A 1 105 ? -8.332 10.958 10.476 1.00 91.25 105 ILE A CA 1
ATOM 869 C C . ILE A 1 105 ? -9.432 11.887 9.916 1.00 91.25 105 ILE A C 1
ATOM 871 O O . ILE A 1 105 ? -9.121 12.901 9.272 1.00 91.25 105 ILE A O 1
ATOM 875 N N . PRO A 1 106 ? -10.726 11.561 10.112 1.00 91.50 106 PRO A N 1
ATOM 876 C CA . PRO A 1 106 ? -11.816 12.477 9.786 1.00 91.50 106 PRO A CA 1
ATOM 877 C C . PRO A 1 106 ? -11.720 13.765 10.612 1.00 91.50 106 PRO A C 1
ATOM 879 O O . PRO A 1 106 ? -11.357 13.715 11.785 1.00 91.50 106 PRO A O 1
ATOM 882 N N . GLU A 1 107 ? -12.085 14.907 10.021 1.00 88.38 107 GLU A N 1
ATOM 883 C CA . GLU A 1 107 ? -11.935 16.235 10.653 1.00 88.38 107 GLU A CA 1
ATOM 884 C C . GLU A 1 107 ? -12.685 16.334 11.986 1.00 88.38 107 GLU A C 1
ATOM 886 O O . GLU A 1 107 ? -12.186 16.903 12.952 1.00 88.38 107 GLU A O 1
ATOM 891 N N . ASP A 1 108 ? -13.848 15.694 12.063 1.00 93.94 108 ASP A N 1
ATOM 892 C CA . ASP A 1 108 ? -14.701 15.728 13.244 1.00 93.94 108 ASP A CA 1
ATOM 893 C C . ASP A 1 108 ? -14.3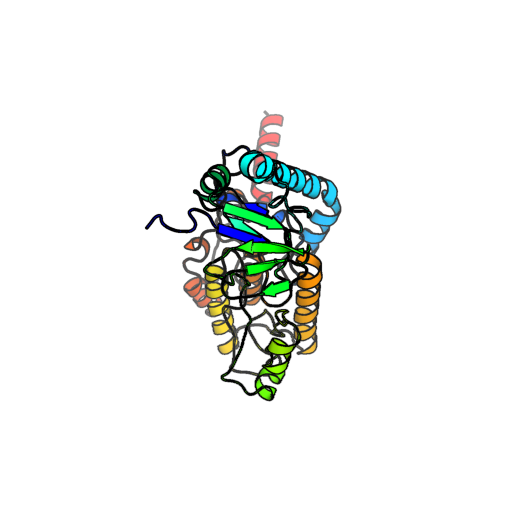86 14.646 14.282 1.00 93.94 108 ASP A C 1
ATOM 895 O O . ASP A 1 108 ? -14.981 14.660 15.357 1.00 93.94 108 ASP A O 1
ATOM 899 N N . PHE A 1 109 ? -13.483 13.697 14.004 1.00 94.88 109 PHE A N 1
ATOM 900 C CA . PHE A 1 109 ? -13.317 12.509 14.850 1.00 94.88 109 PHE A CA 1
ATOM 901 C C . PHE A 1 109 ? -12.894 12.864 16.281 1.00 94.88 109 PHE A C 1
ATOM 903 O O . PHE A 1 109 ? -13.534 12.442 17.243 1.00 94.88 109 PHE A O 1
ATOM 910 N N . ILE A 1 110 ? -11.846 13.683 16.421 1.00 94.62 110 ILE A N 1
ATOM 911 C CA . ILE A 1 110 ? -11.327 14.109 17.729 1.00 94.62 110 ILE A CA 1
ATOM 912 C C . ILE A 1 110 ? -12.381 14.941 18.468 1.00 94.62 110 ILE A C 1
ATOM 914 O O . ILE A 1 110 ? -12.677 14.671 19.630 1.00 94.62 110 ILE A O 1
ATOM 918 N N . ARG A 1 111 ? -13.030 15.882 17.769 1.00 95.06 111 ARG A N 1
ATOM 919 C CA . ARG A 1 111 ? -14.103 16.720 18.321 1.00 95.06 111 ARG A CA 1
ATOM 920 C C . ARG A 1 111 ? -15.273 15.883 18.848 1.00 95.06 111 ARG A C 1
ATOM 922 O O . ARG A 1 111 ? -15.769 16.132 19.942 1.00 95.06 111 ARG A O 1
ATOM 929 N N . LEU A 1 112 ? -15.726 14.887 18.087 1.00 95.19 112 LEU A N 1
ATOM 930 C CA . LEU A 1 112 ? -16.823 14.001 18.488 1.00 95.19 112 LEU A CA 1
ATOM 931 C C . LEU A 1 112 ? -16.431 13.100 19.664 1.00 95.19 112 LEU A C 1
ATOM 933 O O . LEU A 1 112 ? -17.260 12.850 20.537 1.00 95.19 112 LEU A O 1
ATOM 937 N N . LYS A 1 113 ? -15.172 12.654 19.729 1.00 94.88 113 LYS A N 1
ATOM 938 C CA . LYS A 1 113 ? -14.634 11.920 20.881 1.00 94.88 113 LYS A CA 1
ATOM 939 C C . LYS A 1 113 ? -14.624 12.782 22.147 1.00 94.88 113 LYS A C 1
ATOM 941 O O . LYS A 1 113 ? -15.122 12.336 23.175 1.00 94.88 113 LYS A O 1
ATOM 946 N N . GLN A 1 114 ? -14.140 14.024 22.071 1.00 93.81 114 GLN A N 1
ATOM 947 C CA . GLN A 1 114 ? -14.161 14.969 23.200 1.00 93.81 114 GLN A CA 1
ATOM 948 C C . GLN A 1 114 ? -15.581 15.252 23.704 1.00 93.81 114 GLN A C 1
ATOM 950 O O . GLN A 1 114 ? -15.803 15.385 24.902 1.00 93.81 114 GLN A O 1
ATOM 955 N N . GLN A 1 115 ? -16.555 15.312 22.794 1.00 94.50 115 GLN A N 1
ATOM 956 C CA . GLN A 1 115 ? -17.972 15.497 23.123 1.00 94.50 115 GLN A CA 1
ATOM 957 C C . GLN A 1 115 ? -18.635 14.235 23.708 1.00 94.50 115 GLN A C 1
ATOM 959 O O . GLN A 1 115 ? -19.838 14.244 23.947 1.00 94.50 115 GLN A O 1
ATOM 964 N N . GLY A 1 116 ? -17.897 13.132 23.889 1.00 93.44 116 GLY A N 1
ATOM 965 C CA . GLY A 1 116 ? -18.445 11.857 24.359 1.00 93.44 116 GLY A CA 1
ATOM 966 C C . GLY A 1 116 ? -19.325 11.140 23.332 1.00 93.44 116 GLY A C 1
ATOM 967 O O . GLY A 1 116 ? -19.962 10.145 23.660 1.00 93.44 116 GLY A O 1
ATOM 968 N N . ARG A 1 117 ? -19.354 11.614 22.079 1.00 95.38 117 ARG A N 1
ATOM 969 C CA . ARG A 1 117 ? -20.155 11.027 20.993 1.00 95.38 117 ARG A CA 1
ATOM 970 C C . ARG A 1 117 ? -19.470 9.837 20.330 1.00 95.38 117 ARG A C 1
ATOM 972 O O . ARG A 1 117 ? -20.135 9.032 19.688 1.00 95.38 117 ARG A O 1
ATOM 979 N N . ILE A 1 118 ? -18.154 9.710 20.481 1.00 95.50 118 ILE A N 1
ATOM 980 C CA . ILE A 1 118 ? -17.387 8.525 20.088 1.00 95.50 118 ILE A CA 1
ATOM 981 C C . ILE A 1 118 ? -16.687 7.982 21.326 1.00 95.50 118 ILE A C 1
ATOM 983 O O . ILE A 1 118 ? -15.865 8.669 21.928 1.00 95.50 118 ILE A O 1
ATOM 987 N N . ILE A 1 119 ? -16.981 6.732 21.668 1.00 95.75 119 ILE A N 1
ATOM 988 C CA . ILE A 1 119 ? -16.388 6.041 22.811 1.00 95.75 119 ILE A CA 1
ATOM 989 C C . ILE A 1 119 ? -15.621 4.831 22.283 1.00 95.75 119 ILE A C 1
ATOM 991 O O . ILE A 1 119 ? -16.211 3.855 21.821 1.00 95.75 119 ILE A O 1
ATOM 995 N N . GLY A 1 120 ? -14.293 4.893 22.329 1.00 95.75 120 GLY A N 1
ATOM 996 C CA . GLY A 1 120 ? -13.450 3.769 21.936 1.00 95.75 120 GLY A CA 1
ATOM 997 C C . GLY A 1 120 ? -13.500 2.626 22.956 1.00 95.75 120 GLY A C 1
ATOM 998 O O . GLY A 1 120 ? -13.632 2.855 24.157 1.00 95.75 120 GLY A O 1
ATOM 999 N N . LYS A 1 121 ? -13.356 1.390 22.480 1.00 96.94 121 LYS A N 1
ATOM 1000 C CA . LYS A 1 121 ? -13.181 0.178 23.287 1.00 96.94 121 LYS A CA 1
ATOM 1001 C C . LYS A 1 121 ? -12.102 -0.686 22.645 1.00 96.94 121 LYS A C 1
ATOM 1003 O O . LYS A 1 121 ? -12.298 -1.195 21.542 1.00 96.94 121 LYS A O 1
ATOM 1008 N N . LEU A 1 122 ? -10.957 -0.830 23.313 1.00 96.06 122 LEU A N 1
ATOM 1009 C CA . LEU A 1 122 ? -9.888 -1.724 22.867 1.00 96.06 122 LEU A CA 1
ATOM 1010 C C . LEU A 1 122 ? -10.219 -3.165 23.297 1.00 96.06 122 LEU A C 1
ATOM 1012 O O . LEU A 1 122 ? -9.731 -3.641 24.317 1.00 96.06 122 LEU A O 1
ATOM 1016 N N . ASP A 1 123 ? -11.113 -3.819 22.556 1.00 96.56 123 ASP A N 1
ATOM 1017 C CA . ASP A 1 123 ? -11.661 -5.144 22.867 1.00 96.56 123 ASP A CA 1
ATOM 1018 C C . ASP A 1 123 ? -12.205 -5.838 21.592 1.00 96.56 123 ASP A C 1
ATOM 1020 O O . ASP A 1 123 ? -12.015 -5.380 20.462 1.00 96.56 123 ASP A O 1
ATOM 1024 N N . SER A 1 124 ? -12.882 -6.973 21.749 1.00 96.50 124 SER A N 1
ATOM 1025 C CA . SER A 1 124 ? -13.683 -7.650 20.728 1.00 96.50 124 SER A CA 1
ATOM 1026 C C . SER A 1 124 ? -15.081 -7.928 21.257 1.00 96.50 124 SER A C 1
ATOM 1028 O O . SER A 1 124 ? -15.252 -8.198 22.443 1.00 96.50 124 SER A O 1
ATOM 1030 N N . ILE A 1 125 ? -16.059 -7.964 20.357 1.00 95.88 125 ILE A N 1
ATOM 1031 C CA . ILE A 1 125 ? -17.367 -8.546 20.661 1.00 95.88 125 ILE A CA 1
ATOM 1032 C C . ILE A 1 125 ? -17.179 -10.047 20.925 1.00 95.88 125 ILE A C 1
ATOM 1034 O O . ILE A 1 125 ? -16.498 -10.729 20.153 1.00 95.88 125 ILE A O 1
ATOM 1038 N N . ASP A 1 126 ? -17.750 -10.525 22.027 1.00 96.56 126 ASP A N 1
ATOM 1039 C CA . ASP A 1 126 ? -17.819 -11.938 22.397 1.00 96.56 126 ASP A CA 1
ATOM 1040 C C . ASP A 1 126 ? -19.168 -12.529 21.980 1.00 96.56 126 ASP A C 1
ATOM 1042 O O . ASP A 1 126 ? -19.225 -13.452 21.171 1.00 96.56 126 ASP A O 1
ATOM 1046 N N . GLU A 1 127 ? -20.259 -11.933 22.465 1.00 96.44 127 GLU A N 1
ATOM 1047 C CA . GLU A 1 127 ? -21.619 -12.431 22.258 1.00 96.44 127 GLU A CA 1
ATOM 1048 C C . GLU A 1 127 ? -22.618 -11.270 22.164 1.00 96.44 127 GLU A C 1
ATOM 1050 O O . GLU A 1 127 ? -22.494 -10.266 22.868 1.00 96.44 127 GLU A O 1
ATOM 1055 N N . ILE A 1 128 ? -23.629 -11.410 21.304 1.00 96.19 128 ILE A N 1
ATOM 1056 C CA . ILE A 1 128 ? -24.829 -10.565 21.331 1.00 96.19 128 ILE A CA 1
ATOM 1057 C C . ILE A 1 128 ? -25.824 -11.287 22.241 1.00 96.19 128 ILE A C 1
ATOM 1059 O O . ILE A 1 128 ? -26.358 -12.323 21.851 1.00 96.19 128 ILE A O 1
ATOM 1063 N N . ILE A 1 129 ? -26.001 -10.784 23.464 1.00 96.00 129 ILE A N 1
ATOM 1064 C CA . ILE A 1 129 ? -26.785 -11.457 24.512 1.00 96.00 129 ILE A CA 1
ATOM 1065 C C . ILE A 1 129 ? -28.279 -11.406 24.177 1.00 96.00 129 ILE A C 1
ATOM 1067 O O . ILE A 1 129 ? -28.990 -12.399 24.317 1.00 96.00 129 ILE A O 1
ATOM 1071 N N . ASP A 1 130 ? -28.756 -10.238 23.757 1.00 93.62 130 ASP A N 1
ATOM 1072 C CA . ASP A 1 130 ? -30.158 -9.980 23.437 1.00 93.62 130 ASP A CA 1
ATOM 1073 C C . ASP A 1 130 ? -30.277 -8.858 22.387 1.00 93.62 130 ASP A C 1
ATOM 1075 O O . ASP A 1 130 ? -29.305 -8.519 21.713 1.00 93.62 130 ASP A O 1
ATOM 1079 N N . SER A 1 131 ? -31.477 -8.296 22.205 1.00 91.62 131 SER A N 1
ATOM 1080 C CA . SER A 1 131 ? -31.757 -7.291 21.173 1.00 91.62 131 SER A CA 1
ATOM 1081 C C . SER A 1 131 ? -30.976 -5.982 21.308 1.00 91.62 131 SER A C 1
ATOM 1083 O O . SER A 1 131 ? -30.873 -5.268 20.315 1.00 91.62 131 SER A O 1
ATOM 1085 N N . THR A 1 132 ? -30.469 -5.642 22.498 1.00 93.19 132 THR A N 1
ATOM 1086 C CA . THR A 1 132 ? -29.747 -4.377 22.732 1.00 93.19 132 THR A CA 1
ATOM 1087 C C . THR A 1 132 ? -28.438 -4.551 23.492 1.00 93.19 132 THR A C 1
ATOM 1089 O O . THR A 1 132 ? -27.653 -3.610 23.566 1.00 93.19 132 THR A O 1
ATOM 1092 N N . THR A 1 133 ? -28.164 -5.731 24.048 1.00 95.56 133 THR A N 1
ATOM 1093 C CA . THR A 1 133 ? -26.999 -5.972 24.901 1.00 95.56 133 THR A CA 1
ATOM 1094 C C . THR A 1 133 ? -25.921 -6.773 24.177 1.00 95.56 133 THR A C 1
ATOM 1096 O O . THR A 1 133 ? -26.143 -7.893 23.714 1.00 95.56 133 THR A O 1
ATOM 1099 N N . ILE A 1 134 ? -24.704 -6.232 24.155 1.00 96.81 134 ILE A N 1
ATOM 1100 C CA . ILE A 1 134 ? -23.511 -6.872 23.594 1.00 96.81 134 ILE A CA 1
ATOM 1101 C C . ILE A 1 134 ? -22.513 -7.122 24.721 1.00 96.81 134 ILE A C 1
ATOM 1103 O O . ILE A 1 134 ? -22.145 -6.186 25.427 1.00 96.81 134 ILE A O 1
ATOM 1107 N N . ARG A 1 135 ? -22.019 -8.353 24.861 1.00 97.69 135 ARG A N 1
ATOM 1108 C CA . ARG A 1 135 ? -20.891 -8.673 25.741 1.00 97.69 135 ARG A CA 1
ATOM 1109 C C . ARG A 1 135 ? -19.584 -8.592 24.969 1.00 97.69 135 ARG A C 1
ATOM 1111 O O . ARG A 1 135 ? -19.441 -9.180 23.895 1.00 97.69 135 ARG A O 1
ATOM 1118 N N . LEU A 1 136 ? -18.619 -7.874 25.524 1.00 98.06 136 LEU A N 1
ATOM 1119 C CA . LEU A 1 136 ? -17.242 -7.856 25.046 1.00 98.06 136 LEU A CA 1
ATOM 1120 C C . LEU A 1 136 ? -16.434 -8.994 25.680 1.00 98.06 136 LEU A C 1
ATOM 1122 O O . LEU A 1 136 ? -16.816 -9.534 26.717 1.00 98.06 136 LEU A O 1
ATOM 1126 N N . LYS A 1 137 ? -15.277 -9.338 25.105 1.00 97.88 137 LYS A N 1
ATOM 1127 C CA . LYS A 1 137 ? -14.416 -10.404 25.649 1.00 97.88 137 LYS A CA 1
ATOM 1128 C C . LYS A 1 137 ? -13.850 -10.097 27.032 1.00 97.88 137 LYS A C 1
ATOM 1130 O O . LYS A 1 137 ? -13.541 -11.029 27.767 1.00 97.88 137 LYS A O 1
ATOM 1135 N N . SER A 1 138 ? -13.734 -8.824 27.406 1.00 97.06 138 SER A N 1
ATOM 1136 C CA . SER A 1 138 ? -13.420 -8.428 28.786 1.00 97.06 138 SER A CA 1
ATOM 1137 C C . SER A 1 138 ? -14.516 -8.774 29.803 1.00 97.06 138 SER A C 1
ATOM 1139 O O . SER A 1 138 ? -14.262 -8.711 31.003 1.00 97.06 138 SER A O 1
ATOM 1141 N N . GLY A 1 139 ? -15.725 -9.117 29.346 1.00 97.12 139 GLY A N 1
ATOM 1142 C CA . GLY A 1 139 ? -16.920 -9.266 30.174 1.00 97.12 139 GLY A CA 1
ATOM 1143 C C . GLY A 1 139 ? -17.728 -7.973 30.330 1.00 97.12 139 GLY A C 1
ATOM 1144 O O . GLY A 1 139 ? -18.797 -8.009 30.931 1.00 97.12 139 GLY A O 1
ATOM 1145 N N . GLU A 1 140 ? -17.268 -6.839 29.787 1.00 97.44 140 GLU A N 1
ATOM 1146 C CA . GLU A 1 140 ? -18.055 -5.600 29.753 1.00 97.44 140 GLU A CA 1
ATOM 1147 C C . GLU A 1 140 ? -19.315 -5.771 28.888 1.00 97.44 140 GLU A C 1
ATOM 1149 O O . GLU A 1 140 ? -19.266 -6.373 27.814 1.00 97.44 140 GLU A O 1
ATOM 1154 N N . HIS A 1 141 ? -20.445 -5.225 29.342 1.00 97.06 141 HIS A N 1
ATOM 1155 C CA . HIS A 1 141 ? -21.694 -5.201 28.582 1.00 97.06 141 HIS A CA 1
ATOM 1156 C C . HIS A 1 141 ? -21.937 -3.797 28.017 1.00 97.06 141 HIS A C 1
ATOM 1158 O O . HIS A 1 141 ? -21.921 -2.816 28.760 1.00 97.06 141 HIS A O 1
ATOM 1164 N N . LEU A 1 142 ? -22.201 -3.703 26.716 1.00 95.44 142 LEU A N 1
ATOM 1165 C CA . LEU A 1 142 ? -22.581 -2.470 26.029 1.00 95.44 142 LEU A CA 1
ATOM 1166 C C . LEU A 1 142 ? -24.055 -2.520 25.627 1.00 95.44 142 LEU A C 1
ATOM 1168 O O . LEU A 1 142 ? -24.552 -3.575 25.238 1.00 95.44 142 LEU A O 1
ATOM 1172 N N . GLN A 1 143 ? -24.723 -1.368 25.676 1.00 94.56 143 GLN A N 1
ATOM 1173 C CA . GLN A 1 143 ? -26.054 -1.184 25.097 1.00 94.56 143 GLN A CA 1
ATOM 1174 C C . GLN A 1 143 ? -25.924 -0.568 23.701 1.00 94.56 143 GLN A C 1
ATOM 1176 O O . GLN A 1 143 ? -25.214 0.427 23.535 1.00 94.56 143 GLN A O 1
ATOM 1181 N N . ALA A 1 144 ? -26.583 -1.155 22.704 1.00 92.31 144 ALA A N 1
ATOM 1182 C CA . ALA A 1 144 ? -26.592 -0.667 21.332 1.00 92.31 144 ALA A CA 1
ATOM 1183 C C . ALA A 1 144 ? -27.861 -1.099 20.584 1.00 92.31 144 ALA A C 1
ATOM 1185 O O . ALA A 1 144 ? -28.201 -2.276 20.565 1.00 92.31 144 ALA A O 1
ATOM 1186 N N . ASP A 1 145 ? -28.490 -0.160 19.877 1.00 91.56 145 ASP A N 1
ATOM 1187 C CA . ASP A 1 145 ? -29.632 -0.451 18.995 1.00 91.56 145 ASP A CA 1
ATOM 1188 C C . ASP A 1 145 ? -29.202 -0.974 17.611 1.00 91.56 145 ASP A C 1
ATOM 1190 O O . ASP A 1 145 ? -30.012 -1.496 16.845 1.00 91.56 145 ASP A O 1
ATOM 1194 N N . MET A 1 146 ? -27.928 -0.782 17.247 1.00 92.19 146 MET A N 1
ATOM 1195 C CA . MET A 1 146 ? -27.379 -1.143 15.942 1.00 92.19 146 MET A CA 1
ATOM 1196 C C . MET A 1 146 ? -25.909 -1.545 16.049 1.00 92.19 146 MET A C 1
ATOM 1198 O O . MET A 1 146 ? -25.117 -0.900 16.736 1.00 92.19 146 MET A O 1
ATOM 1202 N N . ILE A 1 147 ? -25.529 -2.568 15.282 1.00 93.25 147 ILE A N 1
ATOM 1203 C CA . ILE A 1 147 ? -24.138 -2.976 15.081 1.00 93.25 147 ILE A CA 1
ATOM 1204 C C . ILE A 1 147 ? -23.762 -2.717 13.624 1.00 93.25 147 ILE A C 1
ATOM 1206 O O . ILE A 1 147 ? -24.381 -3.258 12.709 1.00 93.25 147 ILE A O 1
ATOM 1210 N N . ILE A 1 148 ? -22.715 -1.917 13.406 1.00 95.44 148 ILE A N 1
ATOM 1211 C CA . ILE A 1 148 ? -22.143 -1.684 12.076 1.00 95.44 148 ILE A CA 1
ATOM 1212 C C . ILE A 1 148 ? -20.810 -2.427 11.979 1.00 95.44 148 ILE A C 1
ATOM 1214 O O . ILE A 1 148 ? -19.804 -2.027 12.566 1.00 95.44 148 ILE A O 1
ATOM 1218 N N . CYS A 1 149 ? -20.791 -3.511 11.204 1.00 93.81 149 CYS A N 1
ATOM 1219 C CA . CYS A 1 149 ? -19.589 -4.307 10.969 1.00 93.81 149 CYS A CA 1
ATOM 1220 C C . CYS A 1 149 ? -18.660 -3.631 9.948 1.00 93.81 149 CYS A C 1
ATOM 1222 O O . CYS A 1 149 ? -18.657 -3.970 8.768 1.00 93.81 149 CYS A O 1
ATOM 1224 N N . ALA A 1 150 ? -17.819 -2.704 10.409 1.00 92.06 150 ALA A N 1
ATOM 1225 C CA . ALA A 1 150 ? -16.737 -2.104 9.619 1.00 92.06 150 ALA A CA 1
ATOM 1226 C C . ALA A 1 150 ? -15.472 -2.997 9.584 1.00 92.06 150 ALA A C 1
ATOM 1228 O O . ALA A 1 150 ? -14.351 -2.534 9.790 1.00 92.06 150 ALA A O 1
ATOM 1229 N N . THR A 1 151 ? -15.645 -4.308 9.379 1.00 88.19 151 THR A N 1
ATOM 1230 C CA . THR A 1 151 ? -14.603 -5.338 9.573 1.00 88.19 151 THR A CA 1
ATOM 1231 C C . THR A 1 151 ? -13.778 -5.661 8.323 1.00 88.19 151 THR A C 1
ATOM 1233 O O . THR A 1 151 ? -12.907 -6.531 8.377 1.00 88.19 151 THR A O 1
ATOM 1236 N N . GLY A 1 152 ? -13.986 -4.927 7.227 1.00 84.88 152 GLY A N 1
ATOM 1237 C CA . GLY A 1 152 ? -13.253 -5.078 5.969 1.00 84.88 152 GLY A CA 1
ATOM 1238 C C . GLY A 1 152 ? -13.981 -5.947 4.943 1.00 84.88 152 GLY A C 1
ATOM 1239 O O . GLY A 1 152 ? -15.193 -6.132 5.015 1.00 84.88 152 GLY A O 1
ATOM 1240 N N . PHE A 1 153 ? -13.227 -6.455 3.967 1.00 81.94 153 PHE A N 1
ATOM 1241 C CA . PHE A 1 153 ? -13.738 -7.232 2.838 1.00 81.94 153 PHE A CA 1
ATOM 1242 C C . PHE A 1 153 ? -12.916 -8.505 2.643 1.00 81.94 153 PHE A C 1
ATOM 1244 O O . PHE A 1 153 ? -11.776 -8.598 3.094 1.00 81.94 153 PHE A O 1
ATOM 1251 N N . ILE A 1 154 ? -13.499 -9.472 1.939 1.00 79.12 154 ILE A N 1
ATOM 1252 C CA . ILE A 1 154 ? -12.808 -10.667 1.453 1.00 79.12 154 ILE A CA 1
ATOM 1253 C C . ILE A 1 154 ? -12.927 -10.723 -0.067 1.00 79.12 154 ILE A C 1
ATOM 1255 O O . ILE A 1 154 ? -13.997 -10.465 -0.619 1.00 79.12 154 ILE A O 1
ATOM 1259 N N . ASN A 1 155 ? -11.841 -11.089 -0.742 1.00 78.62 155 ASN A N 1
ATOM 1260 C CA . ASN A 1 155 ? -11.864 -11.282 -2.187 1.00 78.62 155 ASN A CA 1
ATOM 1261 C C . ASN A 1 155 ? -12.533 -12.622 -2.522 1.00 78.62 155 ASN A C 1
ATOM 1263 O O . ASN A 1 155 ? -12.217 -13.665 -1.939 1.00 78.62 155 ASN A O 1
ATOM 1267 N N . ARG A 1 156 ? -13.485 -12.585 -3.458 1.00 81.06 156 ARG A N 1
ATOM 1268 C CA . ARG A 1 156 ? -14.219 -13.750 -3.960 1.00 81.06 156 ARG A CA 1
ATOM 1269 C C . ARG A 1 156 ? -14.371 -13.645 -5.473 1.00 81.06 156 ARG A C 1
ATOM 1271 O O . ARG A 1 156 ? -14.673 -12.572 -5.984 1.00 81.06 156 ARG A O 1
ATOM 1278 N N . PHE A 1 157 ? -14.232 -14.777 -6.156 1.00 86.81 157 PHE A N 1
ATOM 1279 C CA . PHE A 1 157 ? -14.337 -14.890 -7.612 1.00 86.81 157 PHE A CA 1
ATOM 1280 C C . PHE A 1 157 ? -15.449 -15.887 -7.983 1.00 86.81 157 PHE A C 1
ATOM 1282 O O . PHE A 1 157 ? -15.156 -16.978 -8.464 1.00 86.81 157 PHE A O 1
ATOM 1289 N N . PRO A 1 158 ? -16.734 -15.559 -7.727 1.00 87.12 158 PRO A N 1
ATOM 1290 C CA . PRO A 1 158 ? -17.848 -16.516 -7.821 1.00 87.12 158 PRO A CA 1
ATOM 1291 C C . PRO A 1 158 ? -18.168 -16.977 -9.252 1.00 87.12 158 PRO A C 1
ATOM 1293 O O . PRO A 1 158 ? -18.997 -17.859 -9.445 1.00 87.12 158 PRO A O 1
ATOM 1296 N N . PHE A 1 159 ? -17.544 -16.361 -10.253 1.00 90.12 159 PHE A N 1
ATOM 1297 C CA . PHE A 1 159 ? -17.674 -16.705 -11.668 1.00 90.12 159 PHE A CA 1
ATOM 1298 C C . PHE A 1 159 ? -16.699 -17.801 -12.121 1.00 90.12 159 PHE A C 1
ATOM 1300 O O . PHE A 1 159 ? -16.804 -18.264 -13.253 1.00 90.12 159 PHE A O 1
ATOM 1307 N N . PHE A 1 160 ? -15.772 -18.228 -11.259 1.00 91.31 160 PHE A N 1
ATOM 1308 C CA . PHE A 1 160 ? -14.893 -19.365 -11.513 1.00 91.31 160 PHE A CA 1
ATOM 1309 C C . PHE A 1 160 ? -15.242 -20.530 -10.595 1.00 91.31 160 PHE A C 1
ATOM 1311 O O . PHE A 1 160 ? -15.617 -20.331 -9.439 1.00 91.31 160 PHE A O 1
ATOM 1318 N N . SER A 1 161 ? -15.087 -21.757 -11.100 1.00 92.88 161 SER A N 1
ATOM 1319 C CA . SER A 1 161 ? -15.098 -22.926 -10.224 1.00 92.88 161 SER A CA 1
ATOM 1320 C C . SER A 1 161 ? -13.900 -22.864 -9.265 1.00 92.88 161 SER A C 1
ATOM 1322 O O . SER A 1 161 ? -12.876 -22.262 -9.588 1.00 92.88 161 SER A O 1
ATOM 1324 N N . ASP A 1 162 ? -13.978 -23.521 -8.102 1.00 90.38 162 ASP A N 1
ATOM 1325 C CA . ASP A 1 162 ? -12.829 -23.601 -7.180 1.00 90.38 162 ASP A CA 1
ATOM 1326 C C . ASP A 1 162 ? -11.592 -24.227 -7.858 1.00 90.38 162 ASP A C 1
ATOM 1328 O O . ASP A 1 162 ? -10.458 -23.894 -7.514 1.00 90.38 162 ASP A O 1
ATOM 1332 N N . THR A 1 163 ? -11.800 -25.096 -8.857 1.00 92.75 163 THR A N 1
ATOM 1333 C CA . THR A 1 163 ? -10.715 -25.686 -9.656 1.00 92.75 163 THR A CA 1
ATOM 1334 C C . THR A 1 163 ? -10.056 -24.632 -10.543 1.00 92.75 163 THR A C 1
ATOM 1336 O O . THR A 1 163 ? -8.837 -24.483 -10.495 1.00 92.75 163 THR A O 1
ATOM 1339 N N . ASP A 1 164 ? -10.843 -23.858 -11.291 1.00 93.94 164 ASP A N 1
ATOM 1340 C CA . ASP A 1 164 ? -10.323 -22.810 -12.178 1.00 93.94 164 ASP A CA 1
ATOM 1341 C C . ASP A 1 164 ? -9.657 -21.686 -11.382 1.00 93.94 164 ASP A C 1
ATOM 1343 O O . ASP A 1 164 ? -8.565 -21.239 -11.729 1.00 93.94 164 ASP A O 1
ATOM 1347 N N . ALA A 1 165 ? -10.277 -21.267 -10.274 1.00 92.56 165 ALA A N 1
ATOM 1348 C CA . ALA A 1 165 ? -9.711 -20.281 -9.362 1.00 92.56 165 ALA A CA 1
ATOM 1349 C C . ALA A 1 165 ? -8.344 -20.745 -8.843 1.00 92.56 165 ALA A C 1
ATOM 1351 O O . ALA A 1 165 ? -7.374 -19.997 -8.924 1.00 92.56 165 ALA A O 1
ATOM 1352 N N . LYS A 1 166 ? -8.235 -22.004 -8.399 1.00 90.94 166 LYS A N 1
ATOM 1353 C CA . LYS A 1 166 ? -6.970 -22.581 -7.933 1.00 90.94 166 LYS A CA 1
ATOM 1354 C C . LYS A 1 166 ? -5.914 -22.648 -9.039 1.00 90.94 166 LYS A C 1
ATOM 1356 O O . LYS A 1 166 ? -4.765 -22.305 -8.777 1.00 90.94 166 LYS A O 1
ATOM 1361 N N . ILE A 1 167 ? -6.286 -23.061 -10.253 1.00 93.62 167 ILE A N 1
ATOM 1362 C CA . ILE A 1 167 ? -5.379 -23.092 -11.415 1.00 93.62 167 ILE A CA 1
ATOM 1363 C C . ILE A 1 167 ? -4.865 -21.681 -11.734 1.00 93.62 167 ILE A C 1
ATOM 1365 O O . ILE A 1 167 ? -3.679 -21.502 -11.988 1.00 93.62 167 ILE A O 1
ATOM 1369 N N . MET A 1 168 ? -5.729 -20.668 -11.652 1.00 94.38 168 MET A N 1
ATOM 1370 C CA . MET A 1 168 ? -5.361 -19.264 -11.860 1.00 94.38 168 MET A CA 1
ATOM 1371 C C . MET A 1 168 ? -4.678 -18.607 -10.648 1.00 94.38 168 MET A C 1
ATOM 1373 O O . MET A 1 168 ? -4.415 -17.409 -10.681 1.00 94.38 168 MET A O 1
ATOM 1377 N N . GLY A 1 169 ? -4.395 -19.341 -9.568 1.00 91.75 169 GLY A N 1
ATOM 1378 C CA . GLY A 1 169 ? -3.761 -18.771 -8.375 1.00 91.75 169 GLY A CA 1
ATOM 1379 C C . GLY A 1 169 ? -4.646 -17.776 -7.612 1.00 91.75 169 GLY A C 1
ATOM 1380 O O . GLY A 1 169 ? -4.139 -16.882 -6.935 1.00 91.75 169 GLY A O 1
ATOM 1381 N N . LEU A 1 170 ? -5.968 -17.902 -7.723 1.00 91.19 170 LEU A N 1
ATOM 1382 C CA . LEU A 1 170 ? -6.947 -17.087 -7.013 1.00 91.19 170 LEU A CA 1
ATOM 1383 C C . LEU A 1 170 ? -7.447 -17.779 -5.729 1.00 91.19 170 LEU A C 1
ATOM 1385 O O . LEU A 1 170 ? -7.513 -19.009 -5.664 1.00 91.19 170 LEU A O 1
ATOM 1389 N N . PRO A 1 171 ? -7.891 -16.996 -4.730 1.00 86.25 171 PRO A N 1
ATOM 1390 C CA . PRO A 1 171 ? -8.692 -17.467 -3.607 1.00 86.25 171 PRO A CA 1
ATOM 1391 C C . PRO A 1 171 ? -9.876 -18.349 -4.025 1.00 86.25 171 PRO A C 1
ATOM 1393 O O . PRO A 1 171 ? -10.716 -17.935 -4.826 1.00 86.25 171 PRO A O 1
ATOM 1396 N N . THR A 1 172 ? -9.991 -19.531 -3.416 1.00 82.31 172 THR A N 1
ATOM 1397 C CA . THR A 1 172 ? -11.166 -20.415 -3.556 1.00 82.31 172 THR A CA 1
ATOM 1398 C C . THR A 1 172 ? -12.237 -20.080 -2.517 1.00 82.31 172 THR A C 1
ATOM 1400 O O . THR A 1 172 ? -11.935 -19.507 -1.462 1.00 82.31 172 THR A O 1
ATOM 1403 N N . MET A 1 173 ? -13.492 -20.470 -2.765 1.00 69.25 173 MET A N 1
ATOM 1404 C CA . MET A 1 173 ? -14.593 -20.229 -1.825 1.00 69.25 173 MET A CA 1
ATOM 1405 C C . MET A 1 173 ? -14.339 -20.885 -0.464 1.00 69.25 173 MET A C 1
ATOM 1407 O O . MET A 1 173 ? -14.527 -20.239 0.569 1.00 69.25 173 MET A O 1
ATOM 1411 N N . GLN A 1 174 ? -13.837 -22.125 -0.449 1.00 62.38 174 GLN A N 1
ATOM 1412 C CA . GLN A 1 174 ? -13.496 -22.831 0.791 1.00 62.38 174 GLN A CA 1
ATOM 1413 C C . GLN A 1 174 ? -12.416 -22.090 1.583 1.00 62.38 174 GLN A C 1
ATOM 1415 O O . GLN A 1 174 ? -12.602 -21.810 2.771 1.00 62.38 174 GLN A O 1
ATOM 1420 N N . THR A 1 175 ? -11.335 -21.671 0.920 1.00 62.75 175 THR A N 1
ATOM 1421 C CA . THR A 1 175 ? -10.249 -20.939 1.585 1.00 62.75 175 THR A CA 1
ATOM 1422 C C . THR A 1 175 ? -10.688 -19.577 2.125 1.00 62.75 175 THR A C 1
ATOM 1424 O O . THR A 1 175 ? -10.254 -19.194 3.206 1.00 62.75 175 THR A O 1
ATOM 1427 N N . SER A 1 176 ? -11.599 -18.872 1.441 1.00 59.00 176 SER A N 1
ATOM 1428 C CA . SER A 1 176 ? -12.117 -17.577 1.910 1.00 59.00 176 SER A CA 1
ATOM 1429 C C . SER A 1 176 ? -13.106 -17.698 3.078 1.00 59.00 176 SER A C 1
ATOM 1431 O O . SER A 1 176 ? -13.347 -16.712 3.771 1.00 59.00 176 SER A O 1
ATOM 1433 N N . THR A 1 177 ? -13.709 -18.874 3.295 1.00 55.78 177 THR A N 1
ATOM 1434 C CA . THR A 1 177 ? -14.667 -19.111 4.397 1.00 55.78 177 THR A CA 1
ATOM 1435 C C . THR A 1 177 ? -14.029 -19.642 5.678 1.00 55.78 177 THR A C 1
ATOM 1437 O O . THR A 1 177 ? -14.527 -19.340 6.758 1.00 55.78 177 THR A O 1
ATOM 1440 N N . GLN A 1 178 ? -12.938 -20.408 5.589 1.00 51.59 178 GLN A N 1
ATOM 1441 C CA . GLN A 1 178 ? -12.368 -21.096 6.754 1.00 51.59 178 GLN A CA 1
ATOM 1442 C C . GLN A 1 178 ? -11.382 -20.251 7.571 1.00 51.59 178 GLN A C 1
ATOM 1444 O O . GLN A 1 178 ? -11.251 -20.476 8.771 1.00 51.59 178 GLN A O 1
ATOM 1449 N N . SER A 1 179 ? -10.679 -19.288 6.966 1.00 51.59 179 SER A N 1
ATOM 1450 C CA . SER A 1 179 ? -9.555 -18.622 7.640 1.00 51.59 179 SER A CA 1
ATOM 1451 C C . SER A 1 179 ? -9.879 -17.260 8.265 1.00 51.59 179 SER A C 1
ATOM 1453 O O . SER A 1 179 ? -9.076 -16.787 9.062 1.00 51.59 179 SER A O 1
ATOM 1455 N N . ASN A 1 180 ? -10.997 -16.593 7.925 1.00 50.09 180 ASN A N 1
ATOM 1456 C CA . ASN A 1 180 ? -11.234 -15.162 8.238 1.00 50.09 180 ASN A CA 1
ATOM 1457 C C . ASN A 1 180 ? -10.034 -14.239 7.891 1.00 50.09 180 ASN A C 1
ATOM 1459 O O . ASN A 1 180 ? -9.936 -13.110 8.379 1.00 50.09 180 ASN A O 1
ATOM 1463 N N . ILE A 1 181 ? -9.111 -14.727 7.059 1.00 54.28 181 ILE A N 1
ATOM 1464 C CA . ILE A 1 181 ? -7.862 -14.093 6.654 1.00 54.28 181 ILE A CA 1
ATOM 1465 C C . ILE A 1 181 ? -7.910 -14.052 5.130 1.00 54.28 181 ILE A C 1
ATOM 1467 O O . ILE A 1 181 ? -8.188 -15.062 4.483 1.00 54.28 181 ILE A O 1
ATOM 1471 N N . GLU A 1 182 ? -7.681 -12.870 4.558 1.00 63.75 182 GLU A N 1
ATOM 1472 C CA . GLU A 1 182 ? -7.553 -12.704 3.109 1.00 63.75 182 GLU A CA 1
ATOM 1473 C C . GLU A 1 182 ? -6.522 -13.720 2.589 1.00 63.75 182 GLU A C 1
ATOM 1475 O O . GLU A 1 182 ? -5.532 -14.007 3.253 1.00 63.75 182 GLU A O 1
ATOM 1480 N N . THR A 1 183 ? -6.757 -14.359 1.457 1.00 74.25 183 THR A N 1
ATOM 1481 C CA . THR A 1 183 ? -5.794 -15.321 0.906 1.00 74.25 183 THR A CA 1
ATOM 1482 C C . THR A 1 183 ? -4.877 -14.620 -0.077 1.00 74.25 183 THR A C 1
ATOM 1484 O O . THR A 1 183 ? -5.270 -13.647 -0.726 1.00 74.25 183 THR A O 1
ATOM 1487 N N . ASP A 1 184 ? -3.630 -15.079 -0.157 1.00 83.31 184 ASP A N 1
ATOM 1488 C CA . ASP A 1 184 ? -2.691 -14.521 -1.120 1.00 83.31 184 ASP A CA 1
ATOM 1489 C C . ASP A 1 184 ? -3.148 -14.793 -2.549 1.00 83.31 184 ASP A C 1
ATOM 1491 O O . ASP A 1 184 ? -3.692 -15.851 -2.868 1.00 83.31 184 ASP A O 1
ATOM 1495 N N . LEU A 1 185 ? -2.895 -13.814 -3.412 1.00 87.56 185 LEU A N 1
ATOM 1496 C CA . LEU A 1 185 ? -3.054 -13.962 -4.848 1.00 87.56 185 LEU A CA 1
ATOM 1497 C C . LEU A 1 185 ? -1.745 -14.484 -5.424 1.00 87.56 185 LEU A C 1
ATOM 1499 O O . LEU A 1 185 ? -0.732 -13.784 -5.411 1.00 87.56 185 LEU A O 1
ATOM 1503 N N . TYR A 1 186 ? -1.794 -15.691 -5.973 1.00 92.31 186 TYR A N 1
ATOM 1504 C CA . TYR A 1 186 ? -0.686 -16.332 -6.669 1.00 92.31 186 TYR A CA 1
ATOM 1505 C C . TYR A 1 186 ? -0.652 -15.914 -8.145 1.00 92.31 186 TYR A C 1
ATOM 1507 O O . TYR A 1 186 ? -0.738 -16.725 -9.064 1.00 92.31 186 TYR A O 1
ATOM 1515 N N . LEU A 1 187 ? -0.536 -14.604 -8.361 1.00 94.44 187 LEU A N 1
ATOM 1516 C CA . LEU A 1 187 ? -0.484 -13.978 -9.679 1.00 94.44 187 LEU A CA 1
ATOM 1517 C C . LEU A 1 187 ? 0.894 -13.351 -9.893 1.00 94.44 187 LEU A C 1
ATOM 1519 O O . LEU A 1 187 ? 1.326 -12.526 -9.082 1.00 94.44 187 LEU A O 1
ATOM 1523 N N . TYR A 1 188 ? 1.561 -13.678 -11.001 1.00 95.25 188 TYR A N 1
ATOM 1524 C CA . TYR A 1 188 ? 2.821 -13.039 -11.376 1.00 95.25 188 TYR A CA 1
ATOM 1525 C C . TYR A 1 188 ? 2.584 -11.549 -11.577 1.00 95.25 188 TYR A C 1
ATOM 1527 O O . TYR A 1 188 ? 1.603 -11.143 -12.217 1.00 95.25 188 TYR A O 1
ATOM 1535 N N . ARG A 1 189 ? 3.453 -10.728 -10.973 1.00 93.94 189 ARG A N 1
ATOM 1536 C CA . ARG A 1 189 ? 3.276 -9.271 -10.916 1.00 93.94 189 ARG A CA 1
ATOM 1537 C C . ARG A 1 189 ? 1.955 -8.817 -10.296 1.00 93.94 189 ARG A C 1
ATOM 1539 O O . ARG A 1 189 ? 1.609 -7.650 -10.425 1.00 93.94 189 ARG A O 1
ATOM 1546 N N . ARG A 1 190 ? 1.223 -9.706 -9.615 1.00 93.00 190 ARG A N 1
ATOM 1547 C CA . ARG A 1 190 ? -0.147 -9.485 -9.111 1.00 93.00 190 ARG A CA 1
ATOM 1548 C C . ARG A 1 190 ? -1.174 -9.219 -10.212 1.00 93.00 190 ARG A C 1
ATOM 1550 O O . ARG A 1 190 ? -2.208 -8.613 -9.942 1.00 93.00 190 ARG A O 1
ATOM 1557 N N . VAL A 1 191 ? -0.876 -9.647 -11.439 1.00 95.69 191 VAL A N 1
ATOM 1558 C CA . VAL A 1 191 ? -1.701 -9.355 -12.614 1.00 95.69 191 VAL A CA 1
ATOM 1559 C C . VAL A 1 191 ? -2.080 -10.620 -13.370 1.00 95.69 191 VAL A C 1
ATOM 1561 O O . VAL A 1 191 ? -3.262 -10.830 -13.621 1.00 95.69 191 VAL A O 1
ATOM 1564 N N . ILE A 1 192 ? -1.118 -11.468 -13.741 1.00 96.31 192 ILE A N 1
ATOM 1565 C CA . ILE A 1 192 ? -1.402 -12.637 -14.588 1.00 96.31 192 ILE A CA 1
ATOM 1566 C C . ILE A 1 192 ? -1.250 -13.947 -13.814 1.00 96.31 192 ILE A C 1
ATOM 1568 O O . ILE A 1 192 ? -0.306 -14.084 -13.033 1.00 96.31 192 ILE A O 1
ATOM 1572 N N . PRO A 1 193 ? -2.140 -14.926 -14.023 1.00 96.12 193 PRO A N 1
ATOM 1573 C CA . PRO A 1 193 ? -1.894 -16.285 -13.563 1.00 96.12 193 PRO A CA 1
ATOM 1574 C C . PRO A 1 193 ? -0.708 -16.902 -14.308 1.00 96.12 193 PRO A C 1
ATOM 1576 O O . PRO A 1 193 ? -0.483 -16.645 -15.491 1.00 96.12 193 PRO A O 1
ATOM 1579 N N . VAL A 1 194 ? 0.055 -17.737 -13.609 1.00 95.88 194 VAL A N 1
ATOM 1580 C CA . VAL A 1 194 ? 1.156 -18.495 -14.213 1.00 95.88 194 VAL A CA 1
ATOM 1581 C C . VAL A 1 194 ? 0.576 -19.679 -14.993 1.00 95.88 194 VAL A C 1
ATOM 1583 O O . VAL A 1 194 ? -0.336 -20.346 -14.512 1.00 95.88 194 VAL A O 1
ATOM 1586 N N . GLY A 1 195 ? 1.057 -19.909 -16.217 1.00 92.56 195 GLY A N 1
ATOM 1587 C CA . GLY A 1 195 ? 0.631 -21.029 -17.068 1.00 92.56 195 GLY A CA 1
ATOM 1588 C C . GLY A 1 195 ? -0.765 -20.915 -17.697 1.00 92.56 195 GLY A C 1
ATOM 1589 O O . GLY A 1 195 ? -1.127 -21.753 -18.522 1.00 92.56 195 GLY A O 1
ATOM 1590 N N . VAL A 1 196 ? -1.544 -19.872 -17.382 1.00 94.75 196 VAL A N 1
ATOM 1591 C CA . VAL A 1 196 ? -2.875 -19.641 -17.973 1.00 94.75 196 VAL A CA 1
ATOM 1592 C C . VAL A 1 196 ? -2.833 -18.403 -18.880 1.00 94.75 196 VAL A C 1
ATOM 1594 O O . VAL A 1 196 ? -2.814 -17.276 -18.385 1.00 94.75 196 VAL A O 1
ATOM 1597 N N . PRO A 1 197 ? -2.797 -18.572 -20.215 1.00 91.00 197 PRO A N 1
ATOM 1598 C CA . PRO A 1 197 ? -2.708 -17.449 -21.142 1.00 91.00 197 PRO A CA 1
ATOM 1599 C C . PRO A 1 197 ? -4.047 -16.710 -21.284 1.00 91.00 197 PRO A C 1
ATOM 1601 O O . PRO A 1 197 ? -5.107 -17.229 -20.944 1.00 91.00 197 PRO A O 1
ATOM 1604 N N . ASN A 1 198 ? -4.011 -15.517 -21.887 1.00 91.94 198 ASN A N 1
ATOM 1605 C CA . ASN A 1 198 ? -5.196 -14.759 -22.327 1.00 91.94 198 ASN A CA 1
ATOM 1606 C C . ASN A 1 198 ? -6.152 -14.291 -21.211 1.00 91.94 198 ASN A C 1
ATOM 1608 O O . ASN A 1 198 ? -7.275 -13.880 -21.494 1.00 91.94 198 ASN A O 1
ATOM 1612 N N . VAL A 1 199 ? -5.700 -14.289 -19.956 1.00 94.94 199 VAL A N 1
ATOM 1613 C CA . VAL A 1 199 ? -6.441 -13.742 -18.816 1.00 94.94 199 VAL A CA 1
ATOM 1614 C C . VAL A 1 199 ? -5.517 -12.884 -17.952 1.00 94.94 199 VAL A C 1
ATOM 1616 O O . VAL A 1 199 ? -4.327 -13.163 -17.814 1.00 94.94 199 VAL A O 1
ATOM 1619 N N . ALA A 1 200 ? -6.058 -11.805 -17.394 1.00 96.38 200 ALA A N 1
ATOM 1620 C CA . ALA A 1 200 ? -5.351 -10.911 -16.489 1.00 96.38 200 ALA A CA 1
ATOM 1621 C C . ALA A 1 200 ? -6.331 -10.307 -15.478 1.00 96.38 200 ALA A C 1
ATOM 1623 O O . ALA A 1 200 ? -7.496 -10.059 -15.791 1.00 96.38 200 ALA A O 1
ATOM 1624 N N . PHE A 1 201 ? -5.834 -10.029 -14.279 1.00 94.69 201 PHE A N 1
ATOM 1625 C CA . PHE A 1 201 ? -6.567 -9.450 -13.164 1.00 94.69 201 PHE A CA 1
ATOM 1626 C C . PHE A 1 201 ? -5.953 -8.097 -12.810 1.00 94.69 201 PHE A C 1
ATOM 1628 O O . PHE A 1 201 ? -4.774 -7.998 -12.487 1.00 94.69 201 PHE A O 1
ATOM 1635 N N . VAL A 1 202 ? -6.748 -7.031 -12.863 1.00 94.19 202 VAL A N 1
ATOM 1636 C CA . VAL A 1 202 ? -6.295 -5.666 -12.557 1.00 94.19 202 VAL A CA 1
ATOM 1637 C C . VAL A 1 202 ? -7.087 -5.134 -11.367 1.00 94.19 202 VAL A C 1
ATOM 1639 O O . VAL A 1 202 ? -8.271 -5.427 -11.230 1.00 94.19 202 VAL A O 1
ATOM 1642 N N . GLY A 1 203 ? -6.433 -4.352 -10.506 1.00 89.19 203 GLY A N 1
ATOM 1643 C CA . GLY A 1 203 ? -7.060 -3.730 -9.332 1.00 89.19 203 GLY A CA 1
ATOM 1644 C C . GLY A 1 203 ? -6.787 -4.440 -8.005 1.00 89.19 203 GLY A C 1
ATOM 1645 O O . GLY A 1 203 ? -7.177 -3.938 -6.956 1.00 89.19 203 GLY A O 1
ATOM 1646 N N . TYR A 1 204 ? -6.043 -5.548 -8.012 1.00 86.19 204 TYR A N 1
ATOM 1647 C CA . TYR A 1 204 ? -5.688 -6.308 -6.808 1.00 86.19 204 TYR A CA 1
ATOM 1648 C C . TYR A 1 204 ? -4.429 -5.773 -6.103 1.00 86.19 204 TYR A C 1
ATOM 1650 O O . TYR A 1 204 ? -3.524 -6.509 -5.702 1.00 86.19 204 TYR A O 1
ATOM 1658 N N . VAL A 1 205 ? -4.374 -4.447 -5.951 1.00 87.94 205 VAL A N 1
ATOM 1659 C CA . VAL A 1 205 ? -3.353 -3.728 -5.184 1.00 87.94 205 VAL A CA 1
ATOM 1660 C C . VAL A 1 205 ? -4.040 -2.705 -4.283 1.00 87.94 205 VAL A C 1
ATOM 1662 O O . VAL A 1 205 ? -4.622 -1.734 -4.758 1.00 87.94 205 VAL A O 1
ATOM 1665 N N . SER A 1 206 ? -3.927 -2.898 -2.970 1.00 86.69 206 SER A N 1
ATOM 1666 C CA . SER A 1 206 ? -4.455 -1.994 -1.951 1.00 86.69 206 SER A CA 1
ATOM 1667 C C . SER A 1 206 ? -3.359 -1.042 -1.473 1.00 86.69 206 SER A C 1
ATOM 1669 O O . SER A 1 206 ? -2.427 -1.422 -0.754 1.00 86.69 206 SER A O 1
ATOM 1671 N N . CYS A 1 207 ? -3.442 0.207 -1.929 1.00 87.44 207 CYS A N 1
ATOM 1672 C CA . CYS A 1 207 ? -2.552 1.296 -1.543 1.00 87.44 207 CYS A CA 1
ATOM 1673 C C . CYS A 1 207 ? -3.227 2.664 -1.746 1.00 87.44 207 CYS A C 1
ATOM 1675 O O . CYS A 1 207 ? -4.292 2.771 -2.363 1.00 87.44 207 CYS A O 1
ATOM 1677 N N . ALA A 1 208 ? -2.579 3.727 -1.259 1.00 82.31 208 ALA A N 1
ATOM 1678 C CA . ALA A 1 208 ? -3.098 5.097 -1.327 1.00 82.31 208 ALA A CA 1
ATOM 1679 C C . ALA A 1 208 ? -3.336 5.612 -2.760 1.00 82.31 208 ALA A C 1
ATOM 1681 O O . ALA A 1 208 ? -4.065 6.579 -2.943 1.00 82.31 208 ALA A O 1
ATOM 1682 N N . THR A 1 209 ? -2.727 4.985 -3.769 1.00 86.94 209 THR A N 1
ATOM 1683 C CA . THR A 1 209 ? -2.793 5.414 -5.172 1.00 86.94 209 THR A CA 1
ATOM 1684 C C . THR A 1 209 ? -3.206 4.283 -6.115 1.00 86.94 209 THR A C 1
ATOM 1686 O O . THR A 1 209 ? -2.789 4.245 -7.274 1.00 86.94 209 THR A O 1
ATOM 1689 N N . HIS A 1 210 ? -4.037 3.352 -5.635 1.00 90.50 210 HIS A N 1
ATOM 1690 C CA . HIS A 1 210 ? -4.464 2.160 -6.379 1.00 90.50 210 HIS A CA 1
ATOM 1691 C C . HIS A 1 210 ? -4.991 2.459 -7.797 1.00 90.50 210 HIS A C 1
ATOM 1693 O O . HIS A 1 210 ? -4.766 1.662 -8.707 1.00 90.50 210 HIS A O 1
ATOM 1699 N N . TRP A 1 211 ? -5.622 3.617 -8.026 1.00 91.62 211 TRP A N 1
ATOM 1700 C CA . TRP A 1 211 ? -6.046 4.059 -9.362 1.00 91.62 211 TRP A CA 1
ATOM 1701 C C . TRP A 1 211 ? -4.866 4.278 -10.321 1.00 91.62 211 TRP A C 1
ATOM 1703 O O . TRP A 1 211 ? -4.919 3.824 -11.458 1.00 91.62 211 TRP A O 1
ATOM 1713 N N . MET A 1 212 ? -3.769 4.902 -9.870 1.00 94.69 212 MET A N 1
ATOM 1714 C CA . MET A 1 212 ? -2.558 5.073 -10.688 1.00 94.69 212 MET A CA 1
ATOM 1715 C C . MET A 1 212 ? -1.881 3.731 -10.954 1.00 94.69 212 MET A C 1
ATOM 1717 O O . MET A 1 212 ? -1.398 3.491 -12.057 1.00 94.69 212 MET A O 1
ATOM 1721 N N . VAL A 1 213 ? -1.859 2.845 -9.956 1.00 95.44 213 VAL A N 1
ATOM 1722 C CA . VAL A 1 213 ? -1.324 1.490 -10.133 1.00 95.44 213 VAL A CA 1
ATOM 1723 C C . VAL A 1 213 ? -2.135 0.729 -11.181 1.00 95.44 213 VAL A C 1
ATOM 1725 O O . VAL A 1 213 ? -1.548 0.111 -12.063 1.00 95.44 213 VAL A O 1
ATOM 1728 N N . SER A 1 214 ? -3.466 0.809 -11.115 1.00 95.56 214 SER A N 1
ATOM 1729 C CA . SER A 1 214 ? -4.374 0.136 -12.052 1.00 95.56 214 SER A CA 1
ATOM 1730 C C . SER A 1 214 ? -4.263 0.697 -13.469 1.00 95.56 214 SER A C 1
ATOM 1732 O O . SER A 1 214 ? -4.243 -0.079 -14.421 1.00 95.56 214 SER A O 1
ATOM 1734 N N . GLU A 1 215 ? -4.106 2.017 -13.613 1.00 96.50 215 GLU A N 1
ATOM 1735 C CA . GLU A 1 215 ? -3.818 2.661 -14.900 1.00 96.50 215 GLU A CA 1
ATOM 1736 C C . GLU A 1 215 ? -2.557 2.050 -15.521 1.00 96.50 215 GLU A C 1
ATOM 1738 O O . GLU A 1 215 ? -2.621 1.461 -16.597 1.00 96.50 215 GLU A O 1
ATOM 1743 N N . VAL A 1 216 ? -1.416 2.086 -14.824 1.00 97.69 216 VAL A N 1
ATOM 1744 C CA . VAL A 1 216 ? -0.147 1.558 -15.362 1.00 97.69 216 VAL A CA 1
ATOM 1745 C C . VAL A 1 216 ? -0.207 0.040 -15.578 1.00 97.69 216 VAL A C 1
ATOM 1747 O O . VAL A 1 216 ? 0.318 -0.449 -16.579 1.00 97.69 216 VAL A O 1
ATOM 1750 N N . ALA A 1 217 ? -0.885 -0.704 -14.699 1.00 97.38 217 ALA A N 1
ATOM 1751 C CA . ALA A 1 217 ? -1.117 -2.137 -14.868 1.00 97.38 217 ALA A CA 1
ATOM 1752 C C . ALA A 1 217 ? -1.915 -2.437 -16.145 1.00 97.38 217 ALA A C 1
ATOM 1754 O O . ALA A 1 217 ? -1.586 -3.382 -16.850 1.00 97.38 217 ALA A O 1
ATOM 1755 N N . SER A 1 218 ? -2.913 -1.621 -16.499 1.00 97.62 218 SER A N 1
ATOM 1756 C CA . SER A 1 218 ? -3.671 -1.802 -17.746 1.00 97.62 218 SER A CA 1
ATOM 1757 C C . SER A 1 218 ? -2.787 -1.634 -18.990 1.00 97.62 218 SER A C 1
ATOM 1759 O O . SER A 1 218 ? -2.905 -2.395 -19.955 1.00 97.62 218 SER A O 1
ATOM 1761 N N . HIS A 1 219 ? -1.827 -0.700 -18.946 1.00 97.81 219 HIS A N 1
ATOM 1762 C CA . HIS A 1 219 ? -0.830 -0.544 -20.005 1.00 97.81 219 HIS A CA 1
ATOM 1763 C C . HIS A 1 219 ? 0.092 -1.762 -20.091 1.00 97.81 219 HIS A C 1
ATOM 1765 O O . HIS A 1 219 ? 0.346 -2.260 -21.188 1.00 97.81 219 HIS A O 1
ATOM 1771 N N . TRP A 1 220 ? 0.536 -2.272 -18.942 1.00 98.00 220 TRP A N 1
ATOM 1772 C CA . TRP A 1 220 ? 1.342 -3.489 -18.856 1.00 98.00 220 TRP A CA 1
ATOM 1773 C C . TRP A 1 220 ? 0.588 -4.706 -19.413 1.00 98.00 220 TRP A C 1
ATOM 1775 O O . TRP A 1 220 ? 1.121 -5.416 -20.260 1.00 98.00 220 TRP A O 1
ATOM 1785 N N . VAL A 1 221 ? -0.685 -4.896 -19.044 1.00 98.19 221 VAL A N 1
ATOM 1786 C CA . VAL A 1 221 ? -1.555 -5.971 -19.565 1.00 98.19 221 VAL A CA 1
ATOM 1787 C C . VAL A 1 221 ? -1.726 -5.866 -21.079 1.00 98.19 221 VAL A C 1
ATOM 1789 O O . VAL A 1 221 ? -1.703 -6.870 -21.788 1.00 98.19 221 VAL A O 1
ATOM 1792 N N . SER A 1 222 ? -1.854 -4.648 -21.602 1.00 97.38 222 SER A N 1
ATOM 1793 C CA . SER A 1 222 ? -1.913 -4.428 -23.045 1.00 97.38 222 SER A CA 1
ATOM 1794 C C . SER A 1 222 ? -0.617 -4.864 -23.745 1.00 97.38 222 SER A C 1
ATOM 1796 O O . SER A 1 222 ? -0.693 -5.540 -24.767 1.00 97.38 222 SER A O 1
ATOM 1798 N N . GLU A 1 223 ? 0.566 -4.547 -23.206 1.00 96.81 223 GLU A N 1
ATOM 1799 C CA . GLU A 1 223 ? 1.838 -5.053 -23.756 1.00 96.81 223 GLU A CA 1
ATOM 1800 C C . GLU A 1 223 ? 1.975 -6.580 -23.614 1.00 96.81 223 GLU A C 1
ATOM 1802 O O . GLU A 1 223 ? 2.541 -7.220 -24.504 1.00 96.81 223 GLU A O 1
ATOM 1807 N N . TYR A 1 224 ? 1.447 -7.165 -22.530 1.00 96.81 224 TYR A N 1
ATOM 1808 C CA . TYR A 1 224 ? 1.412 -8.615 -22.312 1.00 96.81 224 TYR A CA 1
ATOM 1809 C C . TYR A 1 224 ? 0.636 -9.320 -23.431 1.00 96.81 224 TYR A C 1
ATOM 1811 O O . TYR A 1 224 ? 1.197 -10.175 -24.113 1.00 96.81 224 TYR A O 1
ATOM 1819 N N . PHE A 1 225 ? -0.611 -8.912 -23.696 1.00 96.94 225 PHE A N 1
ATOM 1820 C CA . PHE A 1 225 ? -1.432 -9.527 -24.748 1.00 96.94 225 PHE A CA 1
ATOM 1821 C C . PHE A 1 225 ? -0.928 -9.245 -26.167 1.00 96.94 225 PHE A C 1
ATOM 1823 O O . PHE A 1 225 ? -1.164 -10.040 -27.072 1.00 96.94 225 PHE A O 1
ATOM 1830 N N . LEU A 1 226 ? -0.198 -8.147 -26.373 1.00 95.44 226 LEU A N 1
ATOM 1831 C CA . LEU A 1 226 ? 0.483 -7.870 -27.641 1.00 95.44 226 LEU A CA 1
ATOM 1832 C C . LEU A 1 226 ? 1.773 -8.691 -27.825 1.00 95.44 226 LEU A C 1
ATOM 1834 O O . LEU A 1 226 ? 2.421 -8.556 -28.863 1.00 95.44 226 LEU A O 1
ATOM 1838 N N . GLY A 1 227 ? 2.179 -9.497 -26.835 1.00 93.81 227 GLY A N 1
ATOM 1839 C CA . GLY A 1 227 ? 3.402 -10.303 -26.878 1.00 93.81 227 GLY A CA 1
ATOM 1840 C C . GLY A 1 227 ? 4.689 -9.474 -26.844 1.00 93.81 227 GLY A C 1
ATOM 1841 O O . GLY A 1 227 ? 5.737 -9.933 -27.292 1.00 93.81 227 GLY A O 1
ATOM 1842 N N . ARG A 1 228 ? 4.619 -8.228 -26.361 1.00 94.06 228 ARG A N 1
ATOM 1843 C CA . ARG A 1 228 ? 5.744 -7.275 -26.372 1.00 94.06 228 ARG A CA 1
ATOM 1844 C C . ARG A 1 228 ? 6.522 -7.241 -25.061 1.00 94.06 228 ARG A C 1
ATOM 1846 O O . ARG A 1 228 ? 7.646 -6.734 -25.032 1.00 94.06 228 ARG A O 1
ATOM 1853 N N . LEU A 1 229 ? 5.949 -7.771 -23.980 1.00 94.00 229 LEU A N 1
ATOM 1854 C CA . LEU A 1 229 ? 6.655 -7.912 -22.712 1.00 94.00 229 LEU A CA 1
ATOM 1855 C C . LEU A 1 229 ? 7.676 -9.044 -22.760 1.00 94.00 229 LEU A C 1
ATOM 1857 O O . LEU A 1 229 ? 7.415 -10.133 -23.265 1.00 94.00 229 LEU A O 1
ATOM 1861 N N . LYS A 1 230 ? 8.830 -8.797 -22.141 1.00 89.69 230 LYS A N 1
ATOM 1862 C CA . LYS A 1 230 ? 9.826 -9.832 -21.864 1.00 89.69 230 LYS A CA 1
ATOM 1863 C C . LYS A 1 230 ? 9.515 -10.463 -20.515 1.00 89.69 230 LYS A C 1
ATOM 1865 O O . LYS A 1 230 ? 9.955 -9.963 -19.483 1.00 89.69 230 LYS A O 1
ATOM 1870 N N . LEU A 1 231 ? 8.729 -11.529 -20.538 1.00 91.44 231 LEU A N 1
ATOM 1871 C CA . LEU A 1 231 ? 8.460 -12.326 -19.347 1.00 91.44 231 LEU A CA 1
ATOM 1872 C C . LEU A 1 231 ? 9.684 -13.181 -18.969 1.00 91.44 231 LEU A C 1
ATOM 1874 O O . LEU A 1 231 ? 10.532 -13.438 -19.831 1.00 91.44 231 LEU A O 1
ATOM 1878 N N . PRO A 1 232 ? 9.788 -13.626 -17.703 1.00 93.44 232 PRO A N 1
ATOM 1879 C CA . PRO A 1 232 ? 10.759 -14.636 -17.295 1.00 93.44 232 PRO A CA 1
ATOM 1880 C C . PRO A 1 232 ? 10.695 -15.883 -18.183 1.00 93.44 232 PRO A C 1
ATOM 1882 O O . PRO A 1 232 ? 9.631 -16.238 -18.692 1.00 93.44 232 PRO A O 1
ATOM 1885 N N . ALA A 1 233 ? 11.834 -16.554 -18.367 1.00 88.38 233 ALA A N 1
ATOM 1886 C CA . ALA A 1 233 ? 11.932 -17.687 -19.290 1.00 88.38 233 ALA A CA 1
ATOM 1887 C C . ALA A 1 233 ? 11.251 -18.954 -18.750 1.00 88.38 233 ALA A C 1
ATOM 1889 O O . ALA A 1 233 ? 10.947 -19.864 -19.518 1.00 88.38 233 ALA A O 1
ATOM 1890 N N . SER A 1 234 ? 11.027 -19.024 -17.435 1.00 94.62 234 SER A N 1
ATOM 1891 C CA . SER A 1 234 ? 10.387 -20.161 -16.776 1.00 94.62 234 SER A CA 1
ATOM 1892 C C . SER A 1 234 ? 9.288 -19.718 -15.817 1.00 94.62 234 SER A C 1
ATOM 1894 O O . SER A 1 234 ? 9.397 -18.691 -15.144 1.00 94.62 234 SER A O 1
ATOM 1896 N N . GLU A 1 235 ? 8.257 -20.550 -15.690 1.00 95.44 235 GLU A N 1
ATOM 1897 C CA . GLU A 1 235 ? 7.207 -20.384 -14.680 1.00 95.44 235 GLU A CA 1
ATOM 1898 C C . GLU A 1 235 ? 7.776 -20.412 -13.255 1.00 95.44 235 GLU A C 1
ATOM 1900 O O . GLU A 1 235 ? 7.298 -19.699 -12.379 1.00 95.44 235 GLU A O 1
ATOM 1905 N N . THR A 1 236 ? 8.857 -21.163 -13.021 1.00 96.50 236 THR A N 1
ATOM 1906 C CA . THR A 1 236 ? 9.554 -21.201 -11.727 1.00 96.50 236 THR A CA 1
ATOM 1907 C C . THR A 1 236 ? 10.058 -19.824 -11.294 1.00 96.50 236 THR A C 1
ATOM 1909 O O . THR A 1 236 ? 9.972 -19.486 -10.116 1.00 96.50 236 THR A O 1
ATOM 1912 N N . GLU A 1 237 ? 10.557 -19.000 -12.220 1.00 96.06 237 GLU A N 1
ATOM 1913 C CA . GLU A 1 237 ? 10.971 -17.626 -11.904 1.00 96.06 237 GLU A CA 1
ATOM 1914 C C . GLU A 1 237 ? 9.777 -16.730 -11.555 1.00 96.06 237 GLU A C 1
ATOM 1916 O O . GLU A 1 237 ? 9.898 -15.867 -10.684 1.00 96.06 237 GLU A O 1
ATOM 1921 N N . MET A 1 238 ? 8.622 -16.952 -12.190 1.00 96.56 238 MET A N 1
ATOM 1922 C CA . MET A 1 238 ? 7.384 -16.247 -11.852 1.00 96.56 238 MET A CA 1
ATOM 1923 C C . MET A 1 238 ? 6.884 -16.640 -10.459 1.00 96.56 238 MET A C 1
ATOM 1925 O O . MET A 1 238 ? 6.614 -15.763 -9.644 1.00 96.56 238 MET A O 1
ATOM 1929 N N . TYR A 1 239 ? 6.829 -17.938 -10.145 1.00 96.06 239 TYR A N 1
ATOM 1930 C CA . TYR A 1 239 ? 6.444 -18.415 -8.812 1.00 96.06 239 TYR A CA 1
ATOM 1931 C C . TYR A 1 239 ? 7.391 -17.926 -7.720 1.00 96.06 239 TYR A C 1
ATOM 1933 O O . TYR A 1 239 ? 6.937 -17.488 -6.667 1.00 96.06 239 TYR A O 1
ATOM 1941 N N . LYS A 1 240 ? 8.697 -17.888 -7.994 1.00 95.88 240 LYS A N 1
ATOM 1942 C CA . LYS A 1 240 ? 9.672 -17.312 -7.067 1.00 95.88 240 LYS A CA 1
ATOM 1943 C C . LYS A 1 240 ? 9.374 -15.841 -6.753 1.00 95.88 240 LYS A C 1
ATOM 1945 O O . LYS A 1 240 ? 9.481 -15.435 -5.600 1.00 95.88 240 LYS A O 1
ATOM 1950 N N . GLU A 1 241 ? 8.998 -15.043 -7.753 1.00 95.12 241 GLU A N 1
ATOM 1951 C CA . GLU A 1 241 ? 8.613 -13.640 -7.546 1.00 95.12 241 GLU A CA 1
ATOM 1952 C C . GLU A 1 241 ? 7.359 -13.509 -6.674 1.00 95.12 241 GLU A C 1
ATOM 1954 O O . GLU A 1 241 ? 7.318 -12.670 -5.767 1.00 95.12 241 GLU A O 1
ATOM 1959 N N . ILE A 1 242 ? 6.369 -14.372 -6.907 1.00 94.38 242 ILE A N 1
ATOM 1960 C CA . ILE A 1 242 ? 5.137 -14.437 -6.118 1.00 94.38 242 ILE A CA 1
ATOM 1961 C C . ILE A 1 242 ? 5.462 -14.771 -4.657 1.00 94.38 242 ILE A C 1
ATOM 1963 O O . ILE A 1 242 ? 5.042 -14.040 -3.759 1.00 94.38 242 ILE A O 1
ATOM 1967 N N . ASP A 1 243 ? 6.249 -15.821 -4.414 1.00 93.81 243 ASP A N 1
ATOM 1968 C CA . ASP A 1 243 ? 6.607 -16.290 -3.071 1.00 93.81 243 ASP A CA 1
ATOM 1969 C C . ASP A 1 243 ? 7.426 -15.248 -2.297 1.00 93.81 243 ASP A C 1
ATOM 1971 O O . ASP A 1 243 ? 7.143 -14.965 -1.127 1.00 93.81 243 ASP A O 1
ATOM 1975 N N . GLU A 1 244 ? 8.422 -14.632 -2.947 1.00 93.12 244 GLU A N 1
ATOM 1976 C CA . GLU A 1 244 ? 9.217 -13.546 -2.361 1.00 93.12 244 GLU A CA 1
ATOM 1977 C C . GLU A 1 244 ? 8.325 -12.365 -1.965 1.00 93.12 244 GLU A C 1
ATOM 1979 O O . GLU A 1 244 ? 8.494 -11.779 -0.890 1.00 93.12 244 GLU A O 1
ATOM 1984 N N . THR A 1 245 ? 7.342 -12.044 -2.804 1.00 91.50 245 THR A N 1
ATOM 1985 C CA . THR A 1 245 ? 6.406 -10.953 -2.548 1.00 91.50 245 THR A CA 1
ATOM 1986 C C . THR A 1 245 ? 5.432 -11.280 -1.418 1.00 91.50 245 THR A C 1
ATOM 1988 O O . THR A 1 245 ? 5.229 -10.442 -0.538 1.00 91.50 245 THR A O 1
ATOM 1991 N N . CYS A 1 246 ? 4.840 -12.477 -1.397 1.00 90.31 246 CYS A N 1
ATOM 1992 C CA . CYS A 1 246 ? 3.927 -12.894 -0.329 1.00 90.31 246 CYS A CA 1
ATOM 1993 C C . CYS A 1 246 ? 4.660 -12.921 1.018 1.00 90.31 246 CYS A C 1
ATOM 1995 O O . CYS A 1 246 ? 4.226 -12.276 1.972 1.00 90.31 246 CYS A O 1
ATOM 1997 N N . THR A 1 247 ? 5.851 -13.528 1.055 1.00 91.50 247 THR A N 1
ATOM 1998 C CA . THR A 1 247 ? 6.724 -13.544 2.240 1.00 91.50 247 THR A CA 1
ATOM 1999 C C . THR A 1 247 ? 7.025 -12.129 2.734 1.00 91.50 247 THR A C 1
ATOM 2001 O O . THR A 1 247 ? 6.992 -11.850 3.936 1.00 91.50 247 THR A O 1
ATOM 2004 N N . PHE A 1 248 ? 7.317 -11.210 1.812 1.00 89.44 248 PHE A N 1
ATOM 2005 C CA . PHE A 1 248 ? 7.590 -9.820 2.146 1.00 89.44 248 PHE A CA 1
ATOM 2006 C C . PHE A 1 248 ? 6.377 -9.110 2.758 1.00 89.44 248 PHE A C 1
ATOM 2008 O O . PHE A 1 248 ? 6.536 -8.416 3.764 1.00 89.44 248 PHE A O 1
ATOM 2015 N N . ILE A 1 249 ? 5.177 -9.288 2.198 1.00 87.50 249 ILE A N 1
ATOM 2016 C CA . ILE A 1 249 ? 3.947 -8.666 2.714 1.00 87.50 249 ILE A CA 1
ATOM 2017 C C . ILE A 1 249 ? 3.590 -9.234 4.084 1.00 87.50 249 ILE A C 1
ATOM 2019 O O . ILE A 1 249 ? 3.325 -8.459 5.004 1.00 87.50 249 ILE A O 1
ATOM 2023 N N . HIS A 1 250 ? 3.666 -10.556 4.255 1.00 86.94 250 HIS A N 1
ATOM 2024 C CA . HIS A 1 250 ? 3.396 -11.209 5.539 1.00 86.94 250 HIS A CA 1
ATOM 2025 C C . HIS A 1 250 ? 4.327 -10.676 6.619 1.00 86.94 250 HIS A C 1
ATOM 2027 O O . HIS A 1 250 ? 3.881 -10.283 7.694 1.00 86.94 250 HIS A O 1
ATOM 2033 N N . LYS A 1 251 ? 5.624 -10.582 6.306 1.00 86.88 251 LYS A N 1
ATOM 2034 C CA . LYS A 1 251 ? 6.636 -10.072 7.231 1.00 86.88 251 LYS A CA 1
ATOM 2035 C C . LYS A 1 251 ? 6.460 -8.587 7.552 1.00 86.88 251 LYS A C 1
ATOM 2037 O O . LYS A 1 251 ? 6.702 -8.185 8.686 1.00 86.88 251 LYS A O 1
ATOM 2042 N N . THR A 1 252 ? 6.113 -7.773 6.559 1.00 84.12 252 THR A N 1
ATOM 2043 C CA . THR A 1 252 ? 6.085 -6.308 6.703 1.00 84.12 252 THR A CA 1
ATOM 2044 C C . THR A 1 252 ? 4.790 -5.815 7.334 1.00 84.12 252 THR A C 1
ATOM 2046 O O . THR A 1 252 ? 4.813 -4.892 8.144 1.00 84.12 252 THR A O 1
ATOM 2049 N N . PHE A 1 253 ? 3.664 -6.435 6.983 1.00 80.94 253 PHE A N 1
ATOM 2050 C CA . PHE A 1 253 ? 2.337 -5.939 7.334 1.00 80.94 253 PHE A CA 1
ATOM 2051 C C . PHE A 1 253 ? 1.537 -6.879 8.226 1.00 80.94 253 PHE A C 1
ATOM 2053 O O . PHE A 1 253 ? 0.479 -6.467 8.692 1.00 80.94 253 PHE A O 1
ATOM 2060 N N . ASN A 1 254 ? 1.996 -8.118 8.456 1.00 80.81 254 ASN A N 1
ATOM 2061 C CA . ASN A 1 254 ? 1.203 -9.148 9.137 1.00 80.81 254 ASN A CA 1
ATOM 2062 C C . ASN A 1 254 ? -0.189 -9.302 8.482 1.00 80.81 254 ASN A C 1
ATOM 2064 O O . ASN A 1 254 ? -1.237 -9.386 9.129 1.00 80.81 254 ASN A O 1
ATOM 2068 N N . ARG A 1 255 ? -0.178 -9.228 7.149 1.00 78.31 255 ARG A N 1
ATOM 2069 C CA . ARG A 1 255 ? -1.324 -9.279 6.243 1.00 78.31 255 ARG A CA 1
ATOM 2070 C C . ARG A 1 255 ? -0.967 -10.163 5.062 1.00 78.31 255 ARG A C 1
ATOM 2072 O O . ARG A 1 255 ? 0.198 -10.457 4.826 1.00 78.31 255 ARG A O 1
ATOM 2079 N N . THR A 1 256 ? -1.987 -10.523 4.318 1.00 77.00 256 THR A N 1
ATOM 2080 C CA . THR A 1 256 ? -1.961 -11.337 3.108 1.00 77.00 256 THR A CA 1
ATOM 2081 C C . THR A 1 256 ? -2.590 -10.541 1.960 1.00 77.00 256 THR A C 1
ATOM 2083 O O . THR A 1 256 ? -3.050 -9.408 2.145 1.00 77.00 256 THR A O 1
ATOM 2086 N N . GLY A 1 257 ? -2.626 -11.121 0.764 1.00 72.00 257 GLY A N 1
ATOM 2087 C CA . GLY A 1 257 ? -3.456 -10.612 -0.325 1.00 72.00 257 GLY A CA 1
ATOM 2088 C C . GLY A 1 257 ? -2.871 -9.374 -1.001 1.00 72.00 257 GLY A C 1
ATOM 2089 O O . GLY A 1 257 ? -1.712 -9.370 -1.421 1.00 72.00 257 GLY A O 1
ATOM 2090 N N . CYS A 1 258 ? -3.683 -8.328 -1.170 1.00 72.44 258 CYS A N 1
ATOM 2091 C CA . CYS A 1 258 ? -3.401 -7.207 -2.079 1.00 72.44 258 CYS A CA 1
ATOM 2092 C C . CYS A 1 258 ? -2.587 -6.051 -1.462 1.00 72.44 258 CYS A C 1
ATOM 2094 O O . CYS A 1 258 ? -2.367 -5.035 -2.122 1.00 72.44 258 CYS A O 1
ATOM 2096 N N . TYR A 1 259 ? -2.188 -6.141 -0.194 1.00 80.00 259 TYR A N 1
ATOM 2097 C CA . TYR A 1 259 ? -1.792 -4.976 0.601 1.00 80.00 259 TYR A CA 1
ATOM 2098 C C . TYR A 1 259 ? -0.357 -4.486 0.339 1.00 80.00 259 TYR A C 1
ATOM 2100 O O . TYR A 1 259 ? 0.609 -5.162 0.686 1.00 80.00 259 TYR A O 1
ATOM 2108 N N . LEU A 1 260 ? -0.212 -3.284 -0.237 1.00 79.12 260 LEU A N 1
ATOM 2109 C CA . LEU A 1 260 ? 1.088 -2.642 -0.502 1.00 79.12 260 LEU A CA 1
ATOM 2110 C C . LEU A 1 260 ? 1.253 -1.282 0.187 1.00 79.12 260 LEU A C 1
ATOM 2112 O O . LEU A 1 260 ? 2.379 -0.843 0.397 1.00 79.12 260 LEU A O 1
ATOM 2116 N 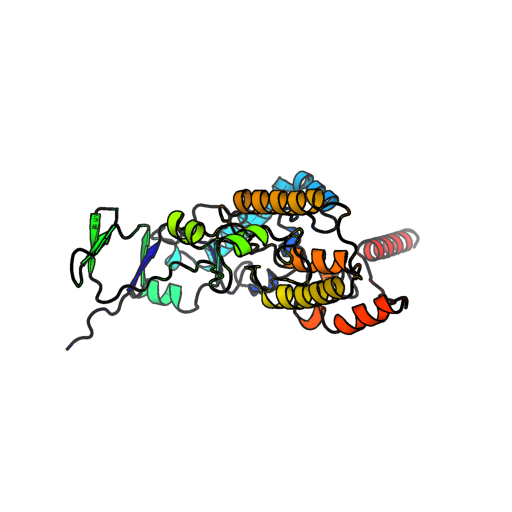N . PHE A 1 261 ? 0.161 -0.617 0.559 1.00 80.75 261 PHE A N 1
ATOM 2117 C CA . PHE A 1 261 ? 0.143 0.603 1.370 1.00 80.75 261 PHE A CA 1
ATOM 2118 C C . PHE A 1 261 ? 1.184 1.681 0.983 1.00 80.75 261 PHE A C 1
ATOM 2120 O O . PHE A 1 261 ? 0.953 2.407 0.014 1.00 80.75 261 PHE A O 1
ATOM 2127 N N . TYR A 1 262 ? 2.318 1.804 1.697 1.00 80.94 262 TYR A N 1
ATOM 2128 C CA . TYR A 1 262 ? 3.370 2.801 1.421 1.00 80.94 262 TYR A CA 1
ATOM 2129 C C . TYR A 1 262 ? 4.322 2.410 0.276 1.00 80.94 262 TYR A C 1
ATOM 2131 O O . TYR A 1 262 ? 5.077 3.250 -0.209 1.00 80.94 262 TYR A O 1
ATOM 2139 N N . TYR A 1 263 ? 4.221 1.182 -0.237 1.00 89.12 263 TYR A N 1
ATOM 2140 C CA . TYR A 1 263 ? 4.890 0.711 -1.454 1.00 89.12 263 TYR A CA 1
ATOM 2141 C C . TYR A 1 263 ? 4.170 1.111 -2.741 1.00 89.12 263 TYR A C 1
ATOM 2143 O O . TYR A 1 263 ? 4.430 0.519 -3.785 1.00 89.12 263 TYR A O 1
ATOM 2151 N N . TRP A 1 264 ? 3.291 2.111 -2.688 1.00 89.88 264 TRP A N 1
ATOM 2152 C CA . TRP A 1 264 ? 2.425 2.545 -3.784 1.00 89.88 264 TRP A CA 1
ATOM 2153 C C . TRP A 1 264 ? 3.163 2.869 -5.098 1.00 89.88 264 TRP A C 1
ATOM 2155 O O . TRP A 1 264 ? 2.589 2.702 -6.172 1.00 89.88 264 TRP A O 1
ATOM 2165 N N . LEU A 1 265 ? 4.433 3.287 -5.032 1.00 92.88 265 LEU A N 1
ATOM 2166 C CA . LEU A 1 265 ? 5.255 3.584 -6.210 1.00 92.88 265 LEU A CA 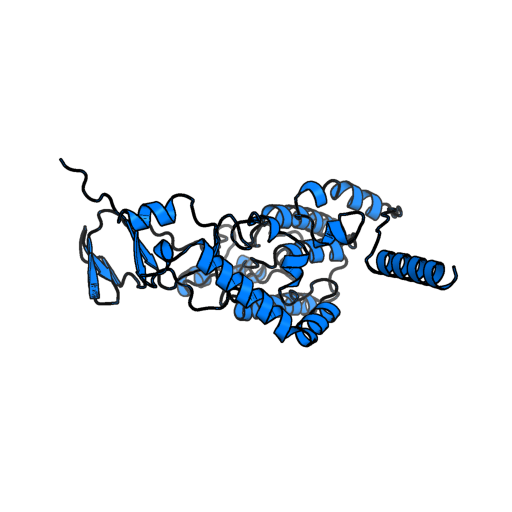1
ATOM 2167 C C . LEU A 1 265 ? 5.903 2.333 -6.829 1.00 92.88 265 LEU A C 1
ATOM 2169 O O . LEU A 1 265 ? 6.105 2.282 -8.039 1.00 92.88 265 LEU A O 1
ATOM 2173 N N . SER A 1 266 ? 6.188 1.305 -6.028 1.00 92.69 266 SER A N 1
ATOM 2174 C CA . SER A 1 266 ? 6.869 0.083 -6.481 1.00 92.69 266 SER A CA 1
ATOM 2175 C C . SER A 1 266 ? 6.172 -0.628 -7.642 1.00 92.69 266 SER A C 1
ATOM 2177 O O . SER A 1 266 ? 6.854 -0.900 -8.627 1.00 92.69 266 SER A O 1
ATOM 2179 N N . PRO A 1 267 ? 4.854 -0.928 -7.595 1.00 93.62 267 PRO A N 1
ATOM 2180 C CA . PRO A 1 267 ? 4.205 -1.618 -8.706 1.00 93.62 267 PRO A CA 1
ATOM 2181 C C . PRO A 1 267 ? 4.223 -0.762 -9.979 1.00 93.62 267 PRO A C 1
ATOM 2183 O O . PRO A 1 267 ? 4.456 -1.293 -11.058 1.00 93.62 267 PRO A O 1
ATOM 2186 N N . ILE A 1 268 ? 4.093 0.566 -9.860 1.00 95.38 268 ILE A N 1
ATOM 2187 C CA . ILE A 1 268 ? 4.225 1.487 -10.998 1.00 95.38 268 ILE A CA 1
ATOM 2188 C C . ILE A 1 268 ? 5.613 1.348 -11.632 1.00 95.38 268 ILE A C 1
ATOM 2190 O O . ILE A 1 268 ? 5.720 1.127 -12.835 1.00 95.38 268 ILE A O 1
ATOM 2194 N N . GLU A 1 269 ? 6.681 1.447 -10.840 1.00 95.31 269 GLU A N 1
ATOM 2195 C CA . GLU A 1 269 ? 8.053 1.351 -11.350 1.00 95.31 269 GLU A CA 1
ATOM 2196 C C . GLU A 1 269 ? 8.380 -0.034 -11.916 1.00 95.31 269 GLU A C 1
ATOM 2198 O O . GLU A 1 269 ? 9.074 -0.121 -12.926 1.00 95.31 269 GLU A O 1
ATOM 2203 N N . ILE A 1 270 ? 7.859 -1.104 -11.312 1.00 95.62 270 ILE A N 1
ATOM 2204 C CA . ILE A 1 270 ? 7.992 -2.471 -11.829 1.00 95.62 270 ILE A CA 1
ATOM 2205 C C . ILE A 1 270 ? 7.360 -2.575 -13.216 1.00 95.62 270 ILE A C 1
ATOM 2207 O O . ILE A 1 270 ? 8.030 -2.996 -14.156 1.00 95.62 270 ILE A O 1
ATOM 2211 N N . TYR A 1 271 ? 6.111 -2.135 -13.378 1.00 97.12 271 TYR A N 1
ATOM 2212 C CA . TYR A 1 271 ? 5.422 -2.219 -14.664 1.00 97.12 271 TYR A CA 1
ATOM 2213 C C . TYR A 1 271 ? 6.086 -1.360 -15.738 1.00 97.12 271 TYR A C 1
ATOM 2215 O O . TYR A 1 271 ? 6.249 -1.804 -16.874 1.00 97.12 271 TYR A O 1
ATOM 2223 N N . LEU A 1 272 ? 6.508 -0.143 -15.385 1.00 96.69 272 LEU A N 1
ATOM 2224 C CA . LEU A 1 272 ? 7.265 0.717 -16.289 1.00 96.69 272 LEU A CA 1
ATOM 2225 C C . LEU A 1 272 ? 8.577 0.055 -16.713 1.00 96.69 272 LEU A C 1
ATOM 2227 O O . LEU A 1 272 ? 8.895 0.052 -17.900 1.00 96.69 272 LEU A O 1
ATOM 2231 N N . ASN A 1 273 ? 9.308 -0.540 -15.770 1.00 95.81 273 ASN A N 1
ATOM 2232 C CA . ASN A 1 273 ? 10.561 -1.234 -16.044 1.00 95.81 273 ASN A CA 1
ATOM 2233 C C . ASN A 1 273 ? 10.364 -2.476 -16.925 1.00 95.81 273 ASN A C 1
ATOM 2235 O O . ASN A 1 273 ? 11.146 -2.688 -17.847 1.00 95.81 273 ASN A O 1
ATOM 2239 N N . ASP A 1 274 ? 9.324 -3.271 -16.680 1.00 96.19 274 ASP A N 1
ATOM 2240 C CA . ASP A 1 274 ? 8.994 -4.454 -17.486 1.00 96.19 274 ASP A CA 1
ATOM 2241 C C . ASP A 1 274 ? 8.614 -4.061 -18.923 1.00 96.19 274 ASP A C 1
ATOM 2243 O O . ASP A 1 274 ? 9.077 -4.667 -19.890 1.00 96.19 274 ASP A O 1
ATOM 2247 N N . MET A 1 275 ? 7.853 -2.972 -19.081 1.00 95.88 275 MET A N 1
ATOM 2248 C CA . MET A 1 275 ? 7.606 -2.341 -20.382 1.00 95.88 275 MET A CA 1
ATOM 2249 C C . MET A 1 275 ? 8.850 -1.633 -20.939 1.00 95.88 275 MET A C 1
ATOM 2251 O O . MET A 1 275 ? 8.802 -1.104 -22.047 1.00 95.88 275 MET A O 1
ATOM 2255 N N . GLY A 1 276 ? 9.963 -1.596 -20.193 1.00 93.56 276 GLY A N 1
ATOM 2256 C CA . GLY A 1 276 ? 11.233 -0.911 -20.459 1.00 93.56 276 GLY A CA 1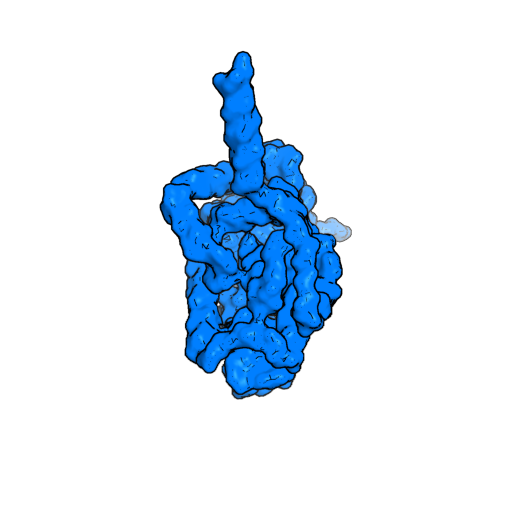
ATOM 2257 C C . GLY A 1 276 ? 11.097 0.585 -20.752 1.00 93.56 276 GLY A C 1
ATOM 2258 O O . GLY A 1 276 ? 11.805 1.110 -21.615 1.00 93.56 276 GLY A O 1
ATOM 2259 N N . LEU A 1 277 ? 10.119 1.225 -20.131 1.00 94.31 277 LEU A N 1
ATOM 2260 C CA . LEU A 1 277 ? 9.913 2.663 -20.150 1.00 94.31 277 LEU A CA 1
ATOM 2261 C C . LEU A 1 277 ? 10.792 3.315 -19.089 1.00 94.31 277 LEU A C 1
ATOM 2263 O O . LEU A 1 277 ? 11.375 2.651 -18.226 1.00 94.31 277 LEU A O 1
ATOM 2267 N N . ARG A 1 278 ? 10.904 4.638 -19.156 1.00 92.50 278 ARG A N 1
ATOM 2268 C CA . ARG A 1 278 ? 11.704 5.373 -18.181 1.00 92.50 278 ARG A CA 1
ATOM 2269 C C . ARG A 1 278 ? 11.059 5.310 -16.791 1.00 92.50 278 ARG A C 1
ATOM 2271 O O . ARG A 1 278 ? 9.849 5.193 -16.679 1.00 92.50 278 ARG A O 1
ATOM 2278 N N . LEU A 1 279 ? 11.841 5.398 -15.715 1.00 94.12 279 LEU A N 1
ATOM 2279 C CA . LEU A 1 279 ? 11.283 5.455 -14.356 1.00 94.12 279 LEU A CA 1
ATOM 2280 C C . LEU A 1 279 ? 11.089 6.884 -13.867 1.00 94.12 279 LEU A C 1
ATOM 2282 O O . LEU A 1 279 ? 10.166 7.160 -13.107 1.00 94.12 279 LEU A O 1
ATOM 2286 N N . GLU A 1 280 ? 11.959 7.806 -14.268 1.00 93.81 280 GLU A N 1
ATOM 2287 C CA . GLU A 1 280 ? 11.760 9.227 -14.012 1.00 93.81 280 GLU A CA 1
ATOM 2288 C C . GLU A 1 280 ? 10.636 9.772 -14.890 1.00 93.81 280 GLU A C 1
ATOM 2290 O O . GLU A 1 280 ? 10.530 9.471 -16.083 1.00 93.81 280 GLU A O 1
ATOM 2295 N N . ARG A 1 281 ? 9.769 10.564 -14.271 1.00 93.81 281 ARG A N 1
ATOM 2296 C CA . ARG A 1 281 ? 8.580 11.149 -14.890 1.00 93.81 281 ARG A CA 1
ATOM 2297 C C . ARG A 1 281 ? 8.651 12.679 -14.917 1.00 93.81 281 ARG A C 1
ATOM 2299 O O . ARG A 1 281 ? 7.750 13.327 -15.436 1.00 93.81 281 ARG A O 1
ATOM 2306 N N . THR A 1 282 ? 9.719 13.266 -14.379 1.00 94.44 282 THR A N 1
ATOM 2307 C CA . THR A 1 282 ? 10.040 14.694 -14.472 1.00 94.44 282 THR A CA 1
ATOM 2308 C C . THR A 1 282 ? 11.389 14.921 -15.167 1.00 94.44 282 THR A C 1
ATOM 2310 O O . THR A 1 282 ? 12.027 13.985 -15.647 1.00 94.44 282 THR A O 1
ATOM 2313 N N . HIS A 1 283 ? 11.833 16.180 -15.253 1.00 93.94 283 HIS A N 1
ATOM 2314 C CA . HIS A 1 283 ? 13.065 16.585 -15.947 1.00 93.94 283 HIS A CA 1
ATOM 2315 C C . HIS A 1 283 ? 14.270 16.785 -15.018 1.00 93.94 283 HIS A C 1
ATOM 2317 O O . HIS A 1 283 ? 15.363 17.081 -15.493 1.00 93.94 283 HIS A O 1
ATOM 2323 N N . ASN A 1 284 ? 14.105 16.680 -13.697 1.00 95.31 284 ASN A N 1
ATOM 2324 C CA . ASN A 1 284 ? 15.207 16.854 -12.752 1.00 95.31 284 ASN A CA 1
ATOM 2325 C C . ASN A 1 284 ? 14.965 16.101 -11.444 1.00 95.31 284 ASN A C 1
ATOM 2327 O O . ASN A 1 284 ? 13.824 15.897 -11.030 1.00 95.31 284 ASN A O 1
ATOM 2331 N N . TRP A 1 285 ? 16.051 15.757 -10.757 1.00 94.94 285 TRP A N 1
ATOM 2332 C CA . TRP A 1 285 ? 15.987 14.957 -9.534 1.00 94.94 285 TRP A CA 1
ATOM 2333 C C . TRP A 1 285 ? 15.252 15.632 -8.368 1.00 94.94 285 TRP A C 1
ATOM 2335 O O . TRP A 1 285 ? 14.657 14.932 -7.553 1.00 94.94 285 TRP A O 1
ATOM 2345 N N . ILE A 1 286 ? 15.235 16.967 -8.301 1.00 95.12 286 ILE A N 1
ATOM 2346 C CA . ILE A 1 286 ? 14.550 17.701 -7.227 1.00 95.12 286 ILE A CA 1
ATOM 2347 C C . ILE A 1 286 ? 13.035 17.499 -7.345 1.00 95.12 286 ILE A C 1
ATOM 2349 O O . ILE A 1 286 ? 12.389 16.993 -6.433 1.00 95.12 286 ILE A O 1
ATOM 2353 N N . SER A 1 287 ? 12.457 17.831 -8.498 1.00 95.25 287 SER A N 1
ATOM 2354 C CA . SER A 1 287 ? 11.028 17.616 -8.755 1.00 95.25 287 SER A CA 1
ATOM 2355 C C . SER A 1 287 ? 10.647 16.134 -8.701 1.00 95.25 287 SER A C 1
ATOM 2357 O O . SER A 1 287 ? 9.564 15.793 -8.228 1.00 95.25 287 SER A O 1
ATOM 2359 N N . GLU A 1 288 ? 11.547 15.246 -9.126 1.00 95.06 288 GLU A N 1
ATOM 2360 C CA . GLU A 1 288 ? 11.311 13.806 -9.117 1.00 95.06 288 GLU A CA 1
ATOM 2361 C C . GLU A 1 288 ? 11.159 13.258 -7.690 1.00 95.06 288 GLU A C 1
ATOM 2363 O O . GLU A 1 288 ? 10.200 12.531 -7.422 1.00 95.06 288 GLU A O 1
ATOM 2368 N N . TYR A 1 289 ? 12.058 13.642 -6.774 1.00 94.44 289 TYR A N 1
ATOM 2369 C CA . TYR A 1 289 ? 12.100 13.121 -5.404 1.00 94.44 289 TYR A CA 1
ATOM 2370 C C . TYR A 1 289 ? 11.235 13.893 -4.409 1.00 94.44 289 TYR A C 1
ATOM 2372 O O . TYR A 1 289 ? 10.611 13.264 -3.558 1.00 94.44 289 TYR A O 1
ATOM 2380 N N . PHE A 1 290 ? 11.177 15.221 -4.510 1.00 94.38 290 PHE A N 1
ATOM 2381 C CA . PHE A 1 290 ? 10.504 16.080 -3.526 1.00 94.38 290 PHE A CA 1
ATOM 2382 C C . PHE A 1 290 ? 9.124 16.558 -3.985 1.00 94.38 290 PHE A C 1
ATOM 2384 O O . PHE A 1 290 ? 8.313 16.987 -3.165 1.00 94.38 290 PHE A O 1
ATOM 2391 N N . GLY A 1 291 ? 8.836 16.494 -5.287 1.00 95.06 291 GLY A N 1
ATOM 2392 C CA . GLY A 1 291 ? 7.513 16.815 -5.807 1.00 95.06 291 GLY A CA 1
ATOM 2393 C C . GLY A 1 291 ? 6.497 15.730 -5.458 1.00 95.06 291 GLY A C 1
ATOM 2394 O O . GLY A 1 291 ? 6.820 14.541 -5.478 1.00 95.06 291 GLY A O 1
ATOM 2395 N N . ILE A 1 292 ? 5.253 16.137 -5.203 1.00 93.81 292 ILE A N 1
ATOM 2396 C CA . ILE A 1 292 ? 4.133 15.205 -5.029 1.00 93.81 292 ILE A CA 1
ATOM 2397 C C . ILE A 1 292 ? 3.978 14.389 -6.321 1.00 93.81 292 ILE A C 1
ATOM 2399 O O . ILE A 1 292 ? 4.070 14.923 -7.434 1.00 93.81 292 ILE A O 1
ATOM 2403 N N . TYR A 1 293 ? 3.794 13.082 -6.176 1.00 93.31 293 TYR A N 1
ATOM 2404 C CA . TYR A 1 293 ? 3.585 12.171 -7.288 1.00 93.31 293 TYR A CA 1
ATOM 2405 C C . TYR A 1 293 ? 2.102 12.148 -7.650 1.00 93.31 293 TYR A C 1
ATOM 2407 O O . TYR A 1 293 ? 1.307 11.424 -7.056 1.00 93.31 293 TYR A O 1
ATOM 2415 N N . LEU A 1 294 ? 1.733 12.993 -8.607 1.00 92.12 294 LEU A N 1
ATOM 2416 C CA . LEU A 1 294 ? 0.363 13.120 -9.090 1.00 92.12 294 LEU A CA 1
ATOM 2417 C C . LEU A 1 294 ? 0.151 12.331 -10.398 1.00 92.12 294 LEU A C 1
ATOM 2419 O O . LEU A 1 294 ? 1.134 12.057 -11.100 1.00 92.12 294 LEU A O 1
ATOM 2423 N N . PRO A 1 295 ? -1.103 11.989 -10.757 1.00 92.44 295 PRO A N 1
ATOM 2424 C CA . PRO A 1 295 ? -1.422 11.255 -11.985 1.00 92.44 295 PRO A CA 1
ATOM 2425 C C . PRO A 1 295 ? -0.888 11.901 -13.269 1.00 92.44 295 PRO A C 1
ATOM 2427 O O . PRO A 1 295 ? -0.564 11.198 -14.222 1.00 92.44 295 PRO A O 1
ATOM 2430 N N . GLU A 1 296 ? -0.714 13.223 -13.295 1.00 94.19 296 GLU A N 1
ATOM 2431 C CA . GLU A 1 296 ? -0.165 13.968 -14.432 1.00 94.19 296 GLU A CA 1
ATOM 2432 C C . GLU A 1 296 ? 1.246 13.503 -14.815 1.00 94.19 296 GLU A C 1
ATOM 2434 O O . GLU A 1 296 ? 1.635 13.643 -15.973 1.00 94.19 296 GLU A O 1
ATOM 2439 N N . ARG A 1 297 ? 1.998 12.889 -13.888 1.00 93.56 297 ARG A N 1
ATOM 2440 C CA . ARG A 1 297 ? 3.300 12.260 -14.180 1.00 93.56 297 ARG A CA 1
ATOM 2441 C C . ARG A 1 297 ? 3.202 11.082 -15.152 1.00 93.56 297 ARG A C 1
ATOM 2443 O O . ARG A 1 297 ? 4.204 10.699 -15.744 1.00 93.56 297 ARG A O 1
ATOM 2450 N N . LEU A 1 298 ? 2.020 10.491 -15.297 1.00 95.06 298 LEU A N 1
ATOM 2451 C CA . LEU A 1 298 ? 1.741 9.389 -16.217 1.00 95.06 298 LEU A CA 1
ATOM 2452 C C . LEU A 1 298 ? 1.067 9.878 -17.511 1.00 95.06 298 LEU A C 1
ATOM 2454 O O . LEU A 1 298 ? 0.715 9.075 -18.376 1.00 95.06 298 LEU A O 1
ATOM 2458 N N . LYS A 1 299 ? 0.882 11.196 -17.673 1.00 94.06 299 LYS A N 1
ATOM 2459 C CA . LYS A 1 299 ? 0.289 11.768 -18.882 1.00 94.06 299 LYS A CA 1
ATOM 2460 C C . LYS A 1 299 ? 1.144 11.4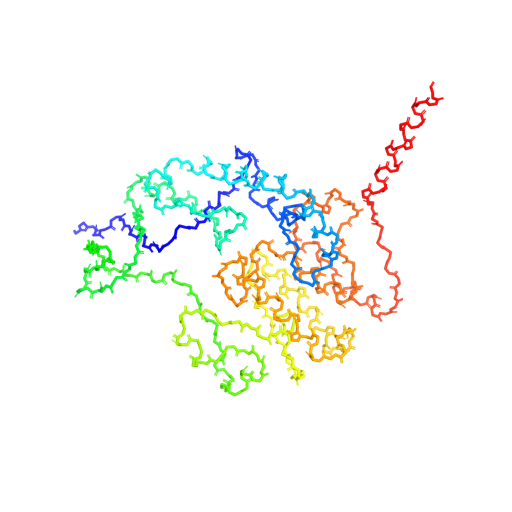18 -20.101 1.00 94.06 299 LYS A C 1
ATOM 2462 O O . LYS A 1 299 ? 2.345 11.664 -20.120 1.00 94.06 299 LYS A O 1
ATOM 2467 N N . GLY A 1 300 ? 0.499 10.887 -21.137 1.00 93.38 300 GLY A N 1
ATOM 2468 C CA . GLY A 1 300 ? 1.172 10.494 -22.376 1.00 93.38 300 GLY A CA 1
ATOM 2469 C C . GLY A 1 300 ? 1.800 9.099 -22.343 1.00 93.38 300 GLY A C 1
ATOM 2470 O O . GLY A 1 300 ? 2.444 8.728 -23.317 1.00 93.38 300 GLY A O 1
ATOM 2471 N N . LEU A 1 301 ? 1.574 8.298 -21.291 1.00 95.38 301 LEU A N 1
ATOM 2472 C CA . LEU A 1 301 ? 2.112 6.935 -21.184 1.00 95.38 301 LEU A CA 1
ATOM 2473 C C . LEU A 1 301 ? 1.763 6.048 -22.395 1.00 95.38 301 LEU A C 1
ATOM 2475 O O . LEU A 1 301 ? 2.611 5.299 -22.877 1.00 95.38 301 LEU A O 1
ATOM 2479 N N . HIS A 1 302 ? 0.545 6.169 -22.933 1.00 95.12 302 HIS A N 1
ATOM 2480 C CA . HIS A 1 302 ? 0.150 5.475 -24.164 1.00 95.12 302 HIS A CA 1
ATOM 2481 C C . HIS A 1 302 ? 1.047 5.843 -25.358 1.00 95.12 302 HIS A C 1
ATOM 2483 O O . HIS A 1 302 ? 1.495 4.970 -26.100 1.00 95.12 302 HIS A O 1
ATOM 2489 N N . GLU A 1 303 ? 1.329 7.134 -25.531 1.00 94.31 303 GLU A N 1
ATOM 2490 C CA . GLU A 1 303 ? 2.164 7.623 -26.627 1.00 94.31 303 GLU A CA 1
ATOM 2491 C C . GLU A 1 303 ? 3.628 7.220 -26.427 1.00 94.31 303 GLU A C 1
ATOM 2493 O O . GLU A 1 303 ? 4.260 6.751 -27.369 1.00 94.31 303 GLU A O 1
ATOM 2498 N N . GLU A 1 304 ? 4.144 7.300 -25.194 1.00 93.94 304 GLU A N 1
ATOM 2499 C CA . GLU A 1 304 ? 5.485 6.811 -24.839 1.00 93.94 304 GLU A CA 1
ATOM 2500 C C . GLU A 1 304 ? 5.652 5.336 -25.249 1.00 93.94 304 GLU A C 1
ATOM 2502 O O . GLU A 1 304 ? 6.637 4.972 -25.897 1.00 93.94 304 GLU A O 1
ATOM 2507 N N . ARG A 1 305 ? 4.649 4.495 -24.952 1.00 94.06 305 ARG A N 1
ATOM 2508 C CA . ARG A 1 305 ? 4.606 3.089 -25.383 1.00 94.06 305 ARG A CA 1
ATOM 2509 C C . ARG A 1 305 ? 4.578 2.941 -26.900 1.00 94.06 305 ARG A C 1
ATOM 2511 O O . ARG A 1 305 ? 5.325 2.127 -27.440 1.00 94.06 305 ARG A O 1
ATOM 2518 N N . ARG A 1 306 ? 3.737 3.711 -27.597 1.00 93.44 306 ARG A N 1
ATOM 2519 C CA . ARG A 1 306 ? 3.597 3.652 -29.061 1.00 93.44 306 ARG A CA 1
ATOM 2520 C C . ARG A 1 306 ? 4.903 4.015 -29.769 1.00 93.44 306 ARG A C 1
ATOM 2522 O O . ARG A 1 306 ? 5.349 3.273 -30.642 1.00 93.44 306 ARG A O 1
ATOM 2529 N N . VAL A 1 307 ? 5.540 5.110 -29.354 1.00 92.75 307 VAL A N 1
ATOM 2530 C CA . VAL A 1 307 ? 6.843 5.569 -29.863 1.00 92.75 307 VAL A CA 1
ATOM 2531 C C . VAL A 1 307 ? 7.915 4.513 -29.615 1.00 92.75 307 VAL A C 1
ATOM 2533 O O . VAL A 1 307 ? 8.661 4.160 -30.530 1.00 92.75 307 VAL A O 1
ATOM 2536 N N . LYS A 1 308 ? 7.951 3.947 -28.402 1.00 91.81 308 LYS A N 1
ATOM 2537 C CA . LYS A 1 308 ? 8.882 2.870 -28.072 1.00 91.81 308 LYS A CA 1
ATOM 2538 C C . LYS A 1 308 ? 8.674 1.636 -28.955 1.00 91.81 308 LYS A C 1
ATOM 2540 O O . LYS A 1 308 ? 9.649 1.086 -29.462 1.00 91.81 308 LYS A O 1
ATOM 2545 N N . ALA A 1 309 ? 7.431 1.197 -29.139 1.00 91.62 309 ALA A N 1
ATOM 2546 C CA . ALA A 1 309 ? 7.107 0.040 -29.973 1.00 91.62 309 ALA A CA 1
ATOM 2547 C C . ALA A 1 309 ? 7.493 0.256 -31.446 1.00 91.62 309 ALA A C 1
ATOM 2549 O O . ALA A 1 309 ? 7.879 -0.692 -32.121 1.00 91.62 309 ALA A O 1
ATOM 2550 N N . ALA A 1 310 ? 7.462 1.503 -31.925 1.00 92.88 310 ALA A N 1
ATOM 2551 C CA . ALA A 1 310 ? 7.944 1.883 -33.252 1.00 92.88 310 ALA A CA 1
ATOM 2552 C C . ALA A 1 310 ? 9.485 1.932 -33.366 1.00 92.88 310 ALA A C 1
ATOM 2554 O O . ALA A 1 310 ? 10.009 2.278 -34.422 1.00 92.88 310 ALA A O 1
ATOM 2555 N N . GLY A 1 311 ? 10.229 1.630 -32.294 1.00 90.81 311 GLY A N 1
ATOM 2556 C CA . GLY A 1 311 ? 11.693 1.711 -32.270 1.00 90.81 311 GLY A CA 1
ATOM 2557 C C . GLY A 1 311 ? 12.234 3.144 -32.312 1.00 90.81 311 GLY A C 1
ATOM 2558 O O . GLY A 1 311 ? 13.434 3.349 -32.503 1.00 90.81 311 GLY A O 1
ATOM 2559 N N . ILE A 1 312 ? 11.369 4.145 -32.129 1.00 88.88 312 ILE A N 1
ATOM 2560 C CA . ILE A 1 312 ? 11.753 5.553 -32.151 1.00 88.88 312 ILE A CA 1
ATOM 2561 C C . ILE A 1 312 ? 12.426 5.889 -30.818 1.00 88.88 312 ILE A C 1
ATOM 2563 O O . ILE A 1 312 ? 11.892 5.626 -29.737 1.00 88.88 312 ILE A O 1
ATOM 2567 N N . LYS A 1 313 ? 13.614 6.499 -30.883 1.00 77.75 313 LYS A N 1
ATOM 2568 C CA . LYS A 1 313 ? 14.314 6.972 -29.686 1.00 77.75 313 LYS A CA 1
ATOM 2569 C C . LYS A 1 313 ? 13.573 8.169 -29.101 1.00 77.75 313 LYS A C 1
ATOM 2571 O O . LYS A 1 313 ? 13.598 9.260 -29.662 1.00 77.75 313 LYS A O 1
ATOM 2576 N N . TYR A 1 314 ? 12.951 7.967 -27.946 1.00 73.75 314 TYR A N 1
ATOM 2577 C CA . TYR A 1 314 ? 12.375 9.056 -27.171 1.00 73.75 314 TYR A CA 1
ATOM 2578 C C . TYR A 1 314 ? 13.486 9.821 -26.438 1.00 73.75 314 TYR A C 1
ATOM 2580 O O . TYR A 1 314 ? 14.171 9.269 -25.573 1.00 73.75 314 TYR A O 1
ATOM 2588 N N . HIS A 1 315 ? 13.684 11.094 -26.784 1.00 76.44 315 HIS A N 1
ATOM 2589 C CA . HIS A 1 315 ? 14.639 11.961 -26.097 1.00 76.44 315 HIS A CA 1
ATOM 2590 C C . HIS A 1 315 ? 13.986 12.597 -24.867 1.00 76.44 315 HIS A C 1
ATOM 2592 O O . HIS A 1 315 ? 13.299 13.607 -24.968 1.00 76.44 315 HIS A O 1
ATOM 2598 N N . HIS A 1 316 ? 14.245 12.021 -23.690 1.00 81.88 316 HIS A N 1
ATOM 2599 C CA . HIS A 1 316 ? 13.918 12.642 -22.404 1.00 81.88 316 HIS A CA 1
ATOM 2600 C C . HIS A 1 316 ? 15.196 13.136 -21.734 1.00 81.88 316 HIS A C 1
ATOM 2602 O O . HIS A 1 316 ? 16.019 12.331 -21.286 1.00 81.88 316 HIS A O 1
ATOM 2608 N N . TRP A 1 317 ? 15.388 14.450 -21.661 1.00 88.44 317 TRP A N 1
ATOM 2609 C CA . TRP A 1 317 ? 16.506 15.010 -20.909 1.00 88.44 317 TRP A CA 1
ATOM 2610 C C . TRP A 1 317 ? 16.177 15.047 -19.414 1.00 88.44 317 TRP A C 1
ATOM 2612 O O . TRP A 1 317 ? 15.070 15.407 -19.018 1.00 88.44 317 TRP A O 1
ATOM 2622 N N . TYR A 1 318 ? 17.141 14.659 -18.579 1.00 93.56 318 TYR A N 1
ATOM 2623 C CA . TYR A 1 318 ? 16.963 14.613 -17.131 1.00 93.56 318 TYR A CA 1
ATOM 2624 C C . TYR A 1 318 ? 18.204 15.109 -16.404 1.00 93.56 318 TYR A C 1
ATOM 2626 O O . TYR A 1 318 ? 19.268 14.484 -16.452 1.00 93.56 318 TYR A O 1
ATOM 2634 N N . PHE A 1 319 ? 18.038 16.205 -15.676 1.00 94.81 319 PHE A N 1
ATOM 2635 C CA . PHE A 1 319 ? 19.063 16.782 -14.827 1.00 94.81 319 PHE A CA 1
ATOM 2636 C C . PHE A 1 319 ? 19.186 15.980 -13.527 1.00 94.81 319 PHE A C 1
ATOM 2638 O O . PHE A 1 319 ? 18.451 16.187 -12.556 1.00 94.81 319 PHE A O 1
ATOM 2645 N N . SER A 1 320 ? 20.091 15.001 -13.529 1.00 93.44 320 SER A N 1
ATOM 2646 C CA . SER A 1 320 ? 20.311 14.118 -12.379 1.00 93.44 320 SER A CA 1
ATOM 2647 C C . SER A 1 320 ? 21.079 14.808 -11.243 1.00 93.44 320 SER A C 1
ATOM 2649 O O . SER A 1 320 ? 21.727 15.837 -11.438 1.00 93.44 320 SER A O 1
ATOM 2651 N N . PHE A 1 321 ? 21.074 14.191 -10.059 1.00 91.00 321 PHE A N 1
ATOM 2652 C CA . PHE A 1 321 ? 21.877 14.643 -8.917 1.00 91.00 321 PHE A CA 1
ATOM 2653 C C . PHE A 1 321 ? 23.373 14.755 -9.256 1.00 91.00 321 PHE A C 1
ATOM 2655 O O . PHE A 1 321 ? 24.039 15.690 -8.825 1.00 91.00 321 PHE A O 1
ATOM 2662 N N . GLN A 1 322 ? 23.894 13.845 -10.085 1.00 91.56 322 GLN A N 1
ATOM 2663 C CA . GLN A 1 322 ? 25.288 13.886 -10.534 1.00 91.56 322 GLN A CA 1
ATOM 2664 C C . GLN A 1 322 ? 25.581 15.141 -11.360 1.00 91.56 322 GLN A C 1
ATOM 2666 O O . GLN A 1 322 ? 26.628 15.749 -11.172 1.00 91.56 322 GLN A O 1
ATOM 2671 N N . HIS A 1 323 ? 24.649 15.575 -12.217 1.00 94.06 323 HIS A N 1
ATOM 2672 C CA . HIS A 1 323 ? 24.807 16.831 -12.955 1.00 94.06 323 HIS A CA 1
ATOM 2673 C C . HIS A 1 323 ? 24.865 18.023 -11.996 1.00 94.06 323 HIS A C 1
ATOM 2675 O O . HIS A 1 323 ? 25.731 18.877 -12.142 1.00 94.06 323 HIS A O 1
ATOM 2681 N N . THR A 1 324 ? 23.995 18.055 -10.978 1.00 92.44 324 THR A N 1
ATOM 2682 C CA . THR A 1 324 ? 24.037 19.101 -9.943 1.00 92.44 324 THR A CA 1
ATOM 2683 C C . THR A 1 324 ? 25.380 19.108 -9.214 1.00 92.44 324 THR A C 1
ATOM 2685 O O . THR A 1 324 ? 25.994 20.161 -9.085 1.00 92.44 324 THR A O 1
ATOM 2688 N N . PHE A 1 325 ? 25.869 17.940 -8.791 1.00 93.19 325 PHE A N 1
ATOM 2689 C CA . PHE A 1 325 ? 27.161 17.815 -8.120 1.00 93.19 325 PHE A CA 1
ATOM 2690 C C . PHE A 1 325 ? 28.320 18.311 -8.994 1.00 93.19 325 PHE A C 1
ATOM 2692 O O . PHE A 1 325 ? 29.155 19.071 -8.516 1.00 93.19 325 PHE A O 1
ATOM 2699 N N . LEU A 1 326 ? 28.348 17.938 -10.277 1.00 95.50 326 LEU A N 1
ATOM 2700 C CA . LEU A 1 326 ? 29.378 18.385 -11.218 1.00 95.50 326 LEU A CA 1
ATOM 2701 C C . LEU A 1 326 ? 29.342 19.900 -11.444 1.00 95.50 326 LEU A C 1
ATOM 2703 O O . LEU A 1 326 ? 30.397 20.525 -11.472 1.00 95.50 326 LEU A O 1
ATOM 2707 N N . VAL A 1 327 ? 28.152 20.498 -11.559 1.00 94.38 327 VAL A N 1
ATOM 2708 C CA . VAL A 1 327 ? 28.000 21.957 -11.693 1.00 94.38 327 VAL A CA 1
ATOM 2709 C C . VAL A 1 327 ? 28.499 22.672 -10.439 1.00 94.38 327 VAL A C 1
ATOM 2711 O O . VAL A 1 327 ? 29.269 23.619 -10.553 1.00 94.38 327 VAL A O 1
ATOM 2714 N N . VAL A 1 328 ? 28.116 22.209 -9.245 1.00 93.94 328 VAL A N 1
ATOM 2715 C CA . VAL A 1 328 ? 28.590 22.807 -7.985 1.00 93.94 328 VAL A CA 1
ATOM 2716 C C . VAL A 1 328 ? 30.104 22.657 -7.849 1.00 93.94 328 VAL A C 1
ATOM 2718 O O . VAL A 1 328 ? 30.776 23.630 -7.527 1.00 93.94 328 VAL A O 1
ATOM 2721 N N . LEU A 1 329 ? 30.654 21.476 -8.143 1.00 95.12 329 LEU A N 1
ATOM 2722 C CA . LEU A 1 329 ? 32.096 21.239 -8.108 1.00 95.12 329 LEU A CA 1
ATOM 2723 C C . LEU A 1 329 ? 32.841 22.165 -9.076 1.00 95.12 329 LEU A C 1
ATOM 2725 O 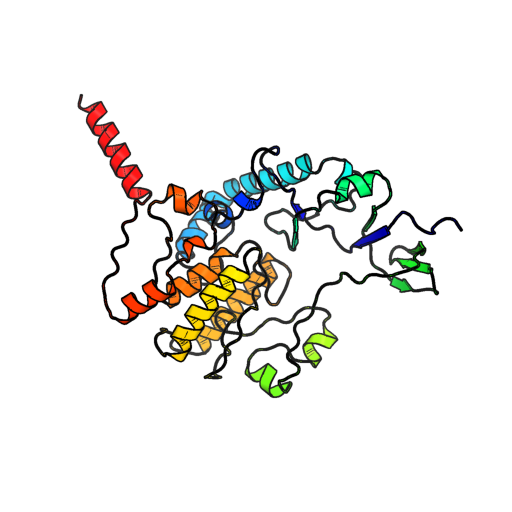O . LEU A 1 329 ? 33.840 22.766 -8.695 1.00 95.12 329 LEU A O 1
ATOM 2729 N N . PHE A 1 330 ? 32.339 22.316 -10.303 1.00 95.81 330 PHE A N 1
ATOM 2730 C CA . PHE A 1 330 ? 32.905 23.231 -11.289 1.00 95.81 330 PHE A CA 1
ATOM 2731 C C . PHE A 1 330 ? 32.886 24.683 -10.795 1.00 95.81 330 PHE A C 1
ATOM 2733 O O . PHE A 1 330 ? 33.910 25.353 -10.855 1.00 95.81 330 PHE A O 1
ATOM 2740 N N . LEU A 1 331 ? 31.761 25.155 -10.248 1.00 95.56 331 LEU A N 1
ATOM 2741 C CA . LEU A 1 331 ? 31.652 26.510 -9.695 1.00 95.56 331 LEU A CA 1
ATOM 2742 C C . LEU A 1 331 ? 32.623 26.736 -8.530 1.00 95.56 331 LEU A C 1
ATOM 2744 O O . LEU A 1 331 ? 33.268 27.777 -8.473 1.00 95.56 331 LEU A O 1
ATOM 2748 N N . VAL A 1 332 ? 32.771 25.755 -7.634 1.00 94.94 332 VAL A N 1
ATOM 2749 C CA . VAL A 1 332 ? 33.744 25.816 -6.533 1.00 94.94 332 VAL A CA 1
ATOM 2750 C C . VAL A 1 332 ? 35.174 25.894 -7.070 1.00 94.94 332 VAL A C 1
ATOM 2752 O O . VAL A 1 332 ? 35.948 26.716 -6.596 1.00 94.94 332 VAL A O 1
ATOM 2755 N N . LEU A 1 333 ? 35.523 25.091 -8.080 1.00 95.69 333 LEU A N 1
ATOM 2756 C CA . LEU A 1 333 ? 36.849 25.136 -8.703 1.00 95.69 333 LEU A CA 1
ATOM 2757 C C . LEU A 1 333 ? 37.122 26.483 -9.383 1.00 95.69 333 LEU A C 1
ATOM 2759 O O . LEU A 1 333 ? 38.221 27.003 -9.248 1.00 95.69 333 LEU A O 1
ATOM 2763 N N . VAL A 1 334 ? 36.134 27.068 -10.067 1.00 95.31 334 VAL A N 1
ATOM 2764 C CA . VAL A 1 334 ? 36.263 28.403 -10.673 1.00 95.31 334 VAL A CA 1
ATOM 2765 C C . VAL A 1 334 ? 36.479 29.472 -9.602 1.00 95.31 334 VAL A C 1
ATOM 2767 O O . VAL A 1 334 ? 37.362 30.302 -9.762 1.00 95.31 334 VAL A O 1
ATOM 2770 N N . ILE A 1 335 ? 35.725 29.430 -8.498 1.00 94.56 335 ILE A N 1
ATOM 2771 C CA . ILE A 1 335 ? 35.883 30.378 -7.381 1.00 94.56 335 ILE A CA 1
ATOM 2772 C C . ILE A 1 335 ? 37.254 30.236 -6.710 1.00 94.56 335 ILE A C 1
ATOM 2774 O O . ILE A 1 335 ? 37.812 31.235 -6.291 1.00 94.56 335 ILE A O 1
ATOM 2778 N N . LEU A 1 336 ? 37.799 29.022 -6.602 1.00 92.75 336 LEU A N 1
ATOM 2779 C CA . LEU A 1 336 ? 39.127 28.788 -6.019 1.00 92.75 336 LEU A CA 1
ATOM 2780 C C . LEU A 1 336 ? 40.290 29.189 -6.945 1.00 92.75 336 LEU A C 1
ATOM 2782 O O . LEU A 1 336 ? 41.425 29.269 -6.479 1.00 92.75 336 LEU A O 1
ATOM 2786 N N . LEU A 1 337 ? 40.031 29.372 -8.244 1.00 90.12 337 LEU A N 1
ATOM 2787 C CA . LEU A 1 337 ? 41.017 29.783 -9.253 1.00 90.12 337 LEU A CA 1
ATOM 2788 C C . LEU A 1 337 ? 40.977 31.291 -9.567 1.00 90.12 337 LEU A C 1
ATOM 2790 O O . LEU A 1 337 ? 41.856 31.771 -10.284 1.00 90.12 337 LEU A O 1
ATOM 2794 N N . LEU A 1 338 ? 39.965 32.003 -9.063 1.00 81.25 338 LEU A N 1
ATOM 2795 C CA . LEU A 1 338 ? 39.846 33.465 -9.060 1.00 81.25 338 LEU A CA 1
ATOM 2796 C C . LEU A 1 338 ? 40.394 34.021 -7.744 1.00 81.25 338 LEU A C 1
ATOM 2798 O O . LEU A 1 338 ? 40.998 35.115 -7.797 1.00 81.25 338 LEU A O 1
#

Radius of gyration: 24.16 Å; chains: 1; bounding box: 80×59×63 Å

Foldseek 3Di:
DPDPALADEDEAQFAFAAAEQAFPLRPGGPLLCQFLQVLLLAQAAPLFPPNVVSNVVCVVCVVVSVVVQVRRLVRSDPVLHCLQDVVPLNPGPDGPQLGLDYHHDDPCPSVCSNVNRYHYHNFAFDDDPDQFWTATPVRDIGGHNDDDCPPDDEDDDVVDAQVVCVQQQHDGPVNRPPPVAHAARLAQLQWGRQPDPDGTDAQFADEPPSVLLRVLVVVLVVCVNVVNFDDDPDSVVSSVSSVSNQVVCCVRNVGHTRYDYSVVLRSNSSSCVRLPHDSALDAEPCCNGRNRDDSCSCPCVVVSSVCVVVVHDDDRHHHYPVNVVVVVVVVVVVVVVD